Protein AF-X1PV57-F1 (afdb_monomer_lite)

Structure (mmCIF, N/CA/C/O backbone):
data_AF-X1PV57-F1
#
_entry.id   AF-X1PV57-F1
#
loop_
_atom_site.group_PDB
_atom_site.id
_atom_site.type_symbol
_atom_site.label_atom_id
_atom_site.label_alt_id
_atom_site.label_comp_id
_atom_site.label_asym_id
_atom_site.label_entity_id
_atom_site.label_seq_id
_atom_site.pdbx_PDB_ins_code
_atom_site.Cartn_x
_atom_site.Cartn_y
_atom_site.Cartn_z
_atom_site.occupancy
_atom_site.B_iso_or_equiv
_atom_site.auth_seq_id
_atom_site.auth_comp_id
_atom_site.auth_asym_id
_atom_site.auth_atom_id
_atom_site.pdbx_PDB_model_num
ATOM 1 N N . MET A 1 1 ? 9.444 -20.141 1.588 1.00 52.03 1 MET A N 1
ATOM 2 C CA . MET A 1 1 ? 9.514 -19.011 2.543 1.00 52.03 1 MET A CA 1
ATOM 3 C C . MET A 1 1 ? 9.860 -19.453 3.961 1.00 52.03 1 MET A C 1
ATOM 5 O O . MET A 1 1 ? 10.916 -19.042 4.424 1.00 52.03 1 MET A O 1
ATOM 9 N N . ILE A 1 2 ? 9.069 -20.332 4.604 1.00 51.38 2 ILE A N 1
ATOM 10 C CA . ILE A 1 2 ? 9.319 -20.782 5.995 1.00 51.38 2 ILE A CA 1
ATOM 11 C C . ILE A 1 2 ? 10.749 -21.312 6.186 1.00 51.38 2 ILE A C 1
ATOM 13 O O . ILE A 1 2 ? 11.418 -20.906 7.124 1.00 51.38 2 ILE A O 1
ATOM 17 N N . ASN A 1 3 ? 11.252 -22.134 5.261 1.00 68.25 3 ASN A N 1
ATOM 18 C CA . ASN A 1 3 ? 12.591 -22.729 5.382 1.00 68.25 3 ASN A CA 1
ATOM 19 C C . ASN A 1 3 ? 13.751 -21.759 5.091 1.00 68.25 3 ASN A C 1
ATOM 21 O O . ASN A 1 3 ? 14.884 -22.069 5.434 1.00 68.25 3 ASN A O 1
ATOM 25 N N . TYR A 1 4 ? 13.490 -20.620 4.439 1.00 76.31 4 TYR A N 1
ATOM 26 C CA . TYR A 1 4 ? 14.527 -19.647 4.069 1.00 76.31 4 TYR A CA 1
ATOM 27 C C . TYR A 1 4 ? 14.695 -18.579 5.152 1.00 76.31 4 TYR A C 1
ATOM 29 O O . TYR A 1 4 ? 15.801 -18.327 5.613 1.00 76.31 4 TYR A O 1
ATOM 37 N N . ASN A 1 5 ? 13.582 -17.982 5.592 1.00 83.69 5 ASN A N 1
ATOM 38 C CA . ASN A 1 5 ? 13.575 -17.018 6.687 1.00 83.69 5 ASN A CA 1
ATOM 39 C C . ASN A 1 5 ? 12.260 -17.149 7.491 1.00 83.69 5 ASN A C 1
ATOM 41 O O . ASN A 1 5 ? 11.236 -16.540 7.138 1.00 83.69 5 ASN A O 1
ATOM 45 N N . PRO A 1 6 ? 12.258 -17.965 8.567 1.00 87.12 6 PRO A N 1
ATOM 46 C CA . PRO A 1 6 ? 11.091 -18.154 9.427 1.00 87.12 6 PRO A CA 1
ATOM 47 C C . PRO A 1 6 ? 10.617 -16.852 10.082 1.00 87.12 6 PRO A C 1
ATOM 49 O O . PRO A 1 6 ? 9.414 -16.647 10.253 1.00 87.12 6 PRO A O 1
ATOM 52 N N . HIS A 1 7 ? 11.551 -15.960 10.423 1.00 88.00 7 HIS A N 1
ATOM 53 C CA . HIS A 1 7 ? 11.249 -14.683 11.062 1.00 88.00 7 HIS A CA 1
ATOM 54 C C . HIS A 1 7 ? 10.493 -13.750 10.109 1.00 88.00 7 HIS A C 1
ATOM 56 O O . HIS A 1 7 ? 9.420 -13.256 10.453 1.00 88.00 7 HIS A O 1
ATOM 62 N N . LEU A 1 8 ? 10.980 -13.595 8.873 1.00 89.38 8 LEU A N 1
ATOM 63 C CA . LEU A 1 8 ? 10.294 -12.825 7.832 1.00 89.38 8 LEU A CA 1
ATOM 64 C C . LEU A 1 8 ? 8.887 -13.374 7.572 1.00 89.38 8 LEU A C 1
ATOM 66 O O . LEU A 1 8 ? 7.915 -12.622 7.542 1.00 89.38 8 LEU A O 1
ATOM 70 N N . THR A 1 9 ? 8.767 -14.697 7.458 1.00 90.44 9 THR A N 1
ATOM 71 C CA . THR A 1 9 ? 7.470 -15.354 7.249 1.00 90.44 9 THR A CA 1
ATOM 72 C C . THR A 1 9 ? 6.509 -15.076 8.411 1.00 90.44 9 THR A C 1
ATOM 74 O O . THR A 1 9 ? 5.341 -14.752 8.197 1.00 90.44 9 THR A O 1
ATOM 77 N N . THR A 1 10 ? 7.007 -15.136 9.647 1.00 92.88 10 THR A N 1
ATOM 78 C CA . THR A 1 10 ? 6.230 -14.825 10.855 1.00 92.88 10 THR A CA 1
ATOM 79 C C . THR A 1 10 ? 5.754 -13.373 10.861 1.00 92.88 10 THR A C 1
ATOM 81 O O . THR A 1 10 ? 4.596 -13.111 11.183 1.00 92.88 10 THR A O 1
ATOM 84 N N . ASN A 1 11 ? 6.604 -12.427 10.456 1.00 94.00 11 ASN A N 1
ATOM 85 C CA . ASN A 1 11 ? 6.239 -11.013 10.367 1.00 94.00 11 ASN A CA 1
ATOM 86 C C . ASN A 1 11 ? 5.142 -10.764 9.327 1.00 94.00 11 ASN A C 1
ATOM 88 O O . ASN A 1 11 ? 4.184 -10.053 9.627 1.00 94.00 11 ASN A O 1
ATOM 92 N N . VAL A 1 12 ? 5.220 -11.408 8.157 1.00 93.69 12 VAL A N 1
ATOM 93 C CA . VAL A 1 12 ? 4.170 -11.329 7.126 1.00 93.69 12 VAL A CA 1
ATOM 94 C C . VAL A 1 12 ? 2.834 -11.848 7.667 1.00 93.69 12 VAL A C 1
ATOM 96 O O . VAL A 1 12 ? 1.822 -11.151 7.588 1.00 93.69 12 VAL A O 1
ATOM 99 N N . PHE A 1 13 ? 2.813 -13.028 8.296 1.00 95.06 13 PHE A N 1
ATOM 100 C CA . PHE A 1 13 ? 1.577 -13.569 8.876 1.00 95.06 13 PHE A CA 1
ATOM 101 C C . PHE A 1 13 ? 1.027 -12.708 10.019 1.00 95.06 13 PHE A C 1
ATOM 103 O O . PHE A 1 13 ? -0.190 -12.544 10.136 1.00 95.06 13 PHE A O 1
ATOM 110 N N . ASN A 1 14 ? 1.895 -12.124 10.848 1.00 96.19 14 ASN A N 1
ATOM 111 C CA . ASN A 1 14 ? 1.473 -11.197 11.895 1.00 96.19 14 ASN A CA 1
ATOM 112 C C . ASN A 1 14 ? 0.852 -9.919 11.318 1.00 96.19 14 ASN A C 1
ATOM 114 O O . ASN A 1 14 ? -0.136 -9.430 11.870 1.00 96.19 14 ASN A O 1
ATOM 118 N N . LEU A 1 15 ? 1.381 -9.408 10.204 1.00 95.69 15 LEU A N 1
ATOM 119 C CA . LEU A 1 15 ? 0.821 -8.252 9.511 1.00 95.69 15 LEU A CA 1
ATOM 120 C C . LEU A 1 15 ? -0.576 -8.560 8.940 1.00 95.69 15 LEU A C 1
ATOM 122 O O . LEU A 1 15 ? -1.519 -7.811 9.196 1.00 95.69 15 LEU A O 1
ATOM 126 N N . ILE A 1 16 ? -0.744 -9.709 8.274 1.00 95.06 16 ILE A N 1
ATOM 127 C CA . ILE A 1 16 ? -2.049 -10.182 7.766 1.00 95.06 16 ILE A CA 1
ATOM 128 C C . ILE A 1 16 ? -3.059 -10.342 8.912 1.00 95.06 16 ILE A C 1
ATOM 130 O O . ILE A 1 16 ? -4.217 -9.920 8.816 1.00 95.06 16 ILE A O 1
ATOM 134 N N . LYS A 1 17 ? -2.615 -10.920 10.034 1.00 95.94 17 LYS A N 1
ATOM 135 C CA . LYS A 1 17 ? -3.440 -11.082 11.235 1.00 95.94 17 LYS A CA 1
ATOM 136 C C . LYS A 1 17 ? -3.885 -9.733 11.798 1.00 95.94 17 LYS A C 1
ATOM 138 O O . LYS A 1 17 ? -5.044 -9.594 12.174 1.00 95.94 17 LYS A O 1
ATOM 143 N N . ILE A 1 18 ? -3.000 -8.738 11.837 1.00 95.81 18 ILE A N 1
ATOM 144 C CA . ILE A 1 18 ? -3.343 -7.377 12.268 1.00 95.81 18 ILE A CA 1
ATOM 145 C C . ILE A 1 18 ? -4.438 -6.778 11.381 1.00 95.81 18 ILE A C 1
ATOM 147 O O . ILE A 1 18 ? -5.436 -6.303 11.922 1.00 95.81 18 ILE A O 1
ATOM 151 N N . GLY A 1 19 ? -4.306 -6.856 10.053 1.00 94.38 19 GLY A N 1
ATOM 152 C CA . GLY A 1 19 ? -5.341 -6.368 9.131 1.00 94.38 19 GLY A CA 1
ATOM 153 C C . GLY A 1 19 ? -6.699 -7.038 9.373 1.00 94.38 19 GLY A C 1
ATOM 154 O O . GLY A 1 19 ? -7.726 -6.371 9.472 1.00 94.38 19 GLY A O 1
ATOM 155 N N . SER A 1 20 ? -6.689 -8.354 9.593 1.00 94.81 20 SER A N 1
ATOM 156 C CA . SER A 1 20 ? -7.887 -9.144 9.911 1.00 94.81 20 SER A CA 1
ATOM 157 C C . SER A 1 20 ? -8.572 -8.710 11.215 1.00 94.81 20 SER A C 1
ATOM 159 O O . SER A 1 20 ? -9.798 -8.590 11.271 1.00 94.81 20 SER A O 1
ATOM 161 N N . GLU A 1 21 ? -7.796 -8.452 12.272 1.00 95.69 21 GLU A N 1
ATOM 162 C CA . GLU A 1 21 ? -8.329 -7.971 13.554 1.00 95.69 21 GLU A CA 1
ATOM 163 C C . GLU A 1 21 ? -8.883 -6.544 13.441 1.00 95.69 21 GLU A C 1
ATOM 165 O O . GLU A 1 21 ? -9.938 -6.248 14.002 1.00 95.69 21 GLU A O 1
ATOM 170 N N . ILE A 1 22 ? -8.229 -5.668 12.672 1.00 94.56 22 ILE A N 1
ATOM 171 C CA . ILE A 1 22 ? -8.725 -4.311 12.403 1.00 94.56 22 ILE A CA 1
ATOM 172 C C . ILE A 1 22 ? -10.056 -4.368 11.639 1.00 94.56 22 ILE A C 1
ATOM 174 O O . ILE A 1 22 ? -11.027 -3.738 12.066 1.00 94.56 22 ILE A O 1
ATOM 178 N N . ASN A 1 23 ? -10.151 -5.190 10.588 1.00 93.12 23 ASN A N 1
ATOM 179 C CA . ASN A 1 23 ? -11.398 -5.408 9.849 1.00 93.12 23 ASN A CA 1
ATOM 180 C C . ASN A 1 23 ? -12.518 -5.915 10.759 1.00 93.12 23 ASN A C 1
ATOM 182 O O . ASN A 1 23 ? -13.647 -5.444 10.686 1.00 93.12 23 ASN A O 1
ATOM 186 N N . LYS A 1 24 ? -12.219 -6.815 11.695 1.00 93.44 24 LYS A N 1
ATOM 187 C CA . LYS A 1 24 ? -13.211 -7.271 12.673 1.00 93.44 24 LYS A CA 1
ATOM 188 C C . LYS A 1 24 ? -13.674 -6.148 13.607 1.00 93.44 24 LYS A C 1
ATOM 190 O O . LYS A 1 24 ? -14.866 -6.049 13.891 1.00 93.44 24 LYS A O 1
ATOM 195 N N . LEU A 1 25 ? -12.751 -5.314 14.088 1.00 93.06 25 LEU A N 1
ATOM 196 C CA . LEU A 1 25 ? -13.040 -4.236 15.041 1.00 93.06 25 LEU A CA 1
ATOM 197 C C . LEU A 1 25 ? -13.814 -3.065 14.421 1.00 93.06 25 LEU A C 1
ATOM 199 O O . LEU A 1 25 ? -14.666 -2.489 15.102 1.00 93.06 25 LEU A O 1
ATOM 203 N N . ILE A 1 26 ? -13.504 -2.708 13.172 1.00 91.19 26 ILE A N 1
ATOM 204 C CA . ILE A 1 26 ? -14.053 -1.533 12.473 1.00 91.19 26 ILE A CA 1
ATOM 205 C C . ILE A 1 26 ? -15.098 -1.930 11.421 1.00 91.19 26 ILE A C 1
ATOM 207 O O . ILE A 1 26 ? -16.133 -1.282 11.293 1.00 91.19 26 ILE A O 1
ATOM 211 N N . GLY A 1 27 ? -14.847 -3.012 10.690 1.00 89.75 27 GLY A N 1
ATOM 212 C CA . GLY A 1 27 ? -15.702 -3.578 9.641 1.00 89.75 27 GLY A CA 1
ATOM 213 C C . GLY A 1 27 ? -16.772 -4.555 10.141 1.00 89.75 27 GLY A C 1
ATOM 214 O O . GLY A 1 27 ? -17.640 -4.973 9.374 1.00 89.75 27 GLY A O 1
ATOM 215 N N . GLY A 1 28 ? -16.722 -4.952 11.418 1.00 90.56 28 GLY A N 1
ATOM 216 C CA . GLY A 1 28 ? -17.653 -5.898 12.050 1.00 90.56 28 GLY A CA 1
ATOM 217 C C . GLY A 1 28 ? -17.427 -7.371 11.682 1.00 90.56 28 GLY A C 1
ATOM 218 O O . GLY A 1 28 ? -17.931 -8.258 12.373 1.00 90.56 28 GLY A O 1
ATOM 219 N N . ARG A 1 29 ? -16.651 -7.656 10.629 1.00 89.94 29 ARG A N 1
ATOM 220 C CA . ARG A 1 29 ? -16.267 -9.002 10.179 1.00 89.94 29 ARG A CA 1
ATOM 221 C C . ARG A 1 29 ? -14.825 -8.998 9.683 1.00 89.94 29 ARG A C 1
ATOM 223 O O . ARG A 1 29 ? -14.353 -7.992 9.171 1.00 89.94 29 ARG A O 1
ATOM 230 N N . VAL A 1 30 ? -14.143 -10.135 9.825 1.00 90.75 30 VAL A N 1
ATOM 231 C CA . VAL A 1 30 ? -12.766 -10.311 9.322 1.00 90.75 30 VAL A CA 1
ATOM 232 C C . VAL A 1 30 ? -12.728 -10.215 7.794 1.00 90.75 30 VAL A C 1
ATOM 234 O O . VAL A 1 30 ? -11.871 -9.537 7.235 1.00 90.75 30 VAL A O 1
ATOM 237 N N . LEU A 1 31 ? -13.688 -10.874 7.141 1.00 88.38 31 LEU A N 1
ATOM 238 C CA . LEU A 1 31 ? -13.903 -10.864 5.697 1.00 88.38 31 LEU A CA 1
ATOM 239 C C . LEU A 1 31 ? -15.284 -10.284 5.402 1.00 88.38 31 LEU A C 1
ATOM 241 O O . LEU A 1 31 ? -16.220 -10.519 6.173 1.00 88.38 31 LEU A O 1
ATOM 245 N N . HIS A 1 32 ? -15.405 -9.574 4.280 1.00 87.56 32 HIS A N 1
ATOM 246 C CA . HIS A 1 32 ? -16.633 -8.899 3.849 1.00 87.56 32 HIS A CA 1
ATOM 247 C C . HIS A 1 32 ? -17.179 -7.952 4.936 1.00 87.56 32 HIS A C 1
ATOM 249 O O . HIS A 1 32 ? -18.165 -8.286 5.606 1.00 87.56 32 HIS A O 1
ATOM 255 N N . PRO A 1 33 ? -16.516 -6.799 5.165 1.00 87.56 33 PRO A N 1
ATOM 256 C CA . PRO A 1 33 ? -16.964 -5.826 6.153 1.00 87.56 33 PRO A CA 1
ATOM 257 C C . PRO A 1 33 ? -18.399 -5.381 5.855 1.00 87.56 33 PRO A C 1
ATOM 259 O O . PRO A 1 33 ? -18.792 -5.219 4.704 1.00 87.56 33 PRO A O 1
ATOM 262 N N . ILE A 1 34 ? -19.188 -5.201 6.912 1.00 90.06 34 ILE A N 1
ATOM 263 C CA . ILE A 1 34 ? -20.627 -4.906 6.819 1.00 90.06 34 ILE A CA 1
ATOM 264 C C . ILE A 1 34 ? -20.979 -3.511 7.326 1.00 90.06 34 ILE A C 1
ATOM 266 O O . ILE A 1 34 ? -22.141 -3.129 7.291 1.00 90.06 34 ILE A O 1
ATOM 270 N N . THR A 1 35 ? -20.012 -2.769 7.863 1.00 87.12 35 THR A N 1
ATOM 271 C CA . THR A 1 35 ? -20.276 -1.477 8.500 1.00 87.12 35 THR A CA 1
ATOM 272 C C . THR A 1 35 ? -20.561 -0.325 7.552 1.00 87.12 35 THR A C 1
ATOM 274 O O . THR A 1 35 ? -21.365 0.515 7.962 1.00 87.12 35 THR A O 1
ATOM 277 N N . PRO A 1 36 ? -19.987 -0.236 6.336 1.00 86.88 36 PRO A N 1
ATOM 278 C CA . PRO A 1 36 ? -20.369 0.811 5.398 1.00 86.88 36 PRO A CA 1
ATOM 279 C C . PRO A 1 36 ? -21.817 0.620 4.936 1.00 86.88 36 PRO A C 1
ATOM 281 O O . PRO A 1 36 ? -22.194 -0.443 4.448 1.00 86.88 36 PRO A O 1
ATOM 284 N N . VAL A 1 37 ? -22.630 1.664 5.078 1.00 86.00 37 VAL A N 1
ATOM 285 C CA . VAL A 1 37 ? -23.998 1.741 4.546 1.00 86.00 37 VAL A CA 1
ATOM 286 C C . VAL A 1 37 ? -24.182 3.054 3.797 1.00 86.00 37 VAL A C 1
ATOM 288 O O . VAL A 1 37 ? -23.441 4.012 4.039 1.00 86.00 37 VAL A O 1
ATOM 291 N N . PRO A 1 38 ? -25.176 3.165 2.897 1.00 81.12 38 PRO A N 1
ATOM 292 C CA . PRO A 1 38 ? -25.469 4.444 2.273 1.00 81.12 38 PRO A CA 1
ATOM 293 C C . PRO A 1 38 ? -25.646 5.535 3.345 1.00 81.12 38 PRO A C 1
ATOM 295 O O . PRO A 1 38 ? -26.362 5.357 4.325 1.00 81.12 38 PRO A O 1
ATOM 298 N N . GLY A 1 39 ? -24.936 6.654 3.195 1.00 76.00 39 GLY A N 1
ATOM 299 C CA . GLY A 1 39 ? -24.973 7.766 4.152 1.00 76.00 39 GLY A CA 1
ATOM 300 C C . GLY A 1 39 ? -24.048 7.658 5.375 1.00 76.00 39 GLY A C 1
ATOM 301 O O . GLY A 1 39 ? -23.981 8.632 6.127 1.00 76.00 39 GLY A O 1
ATOM 302 N N . GLY A 1 40 ? -23.308 6.559 5.576 1.00 81.81 40 GLY A N 1
ATOM 303 C CA . GLY A 1 40 ? -22.308 6.469 6.647 1.00 81.81 40 GLY A CA 1
ATOM 304 C C . GLY A 1 40 ? -21.988 5.046 7.112 1.00 81.81 40 GLY A C 1
ATOM 305 O O . GLY A 1 40 ? -21.732 4.156 6.309 1.00 81.81 40 GLY A O 1
ATOM 306 N N . LEU A 1 41 ? -21.966 4.844 8.432 1.00 83.44 41 LEU A N 1
ATOM 307 C CA . LEU A 1 41 ? -21.645 3.565 9.075 1.00 83.44 41 LEU A CA 1
ATOM 308 C C . LEU A 1 41 ? -22.843 3.042 9.882 1.00 83.44 41 LEU A C 1
ATOM 310 O O . LEU A 1 41 ? -23.592 3.838 10.444 1.00 83.44 41 LEU A O 1
ATOM 314 N N . ILE A 1 42 ? -22.996 1.716 9.997 1.00 84.38 42 ILE A N 1
ATOM 315 C CA . ILE A 1 42 ? -24.033 1.081 10.843 1.00 84.38 42 ILE A CA 1
ATOM 316 C C . ILE A 1 42 ? -23.811 1.399 12.326 1.00 84.38 42 ILE A C 1
ATOM 318 O O . ILE A 1 42 ? -24.765 1.587 13.081 1.00 84.38 42 ILE A O 1
ATOM 322 N N . PHE A 1 43 ? -22.551 1.453 12.758 1.00 82.50 43 PHE A N 1
ATOM 323 C CA . PHE A 1 43 ? -22.184 1.796 14.125 1.00 82.50 43 PHE A CA 1
ATOM 324 C C . PHE A 1 43 ? -20.870 2.575 14.167 1.00 82.50 43 PHE A C 1
ATOM 326 O O . PHE A 1 43 ? -20.007 2.425 13.305 1.00 82.50 43 PHE A O 1
ATOM 333 N N . ASN A 1 44 ? -20.705 3.374 15.221 1.00 82.88 44 ASN A N 1
ATOM 334 C CA . ASN A 1 44 ? -19.425 3.997 15.536 1.00 82.88 44 ASN A CA 1
ATOM 335 C C . ASN A 1 44 ? -18.543 2.997 16.298 1.00 82.88 44 ASN A C 1
ATOM 337 O O . ASN A 1 44 ? -19.020 2.412 17.281 1.00 82.88 44 ASN A O 1
ATOM 341 N N . PRO A 1 45 ? -17.268 2.812 15.912 1.00 85.19 45 PRO A N 1
ATOM 342 C CA . PRO A 1 45 ? -16.341 1.989 16.675 1.00 85.19 45 PRO A CA 1
ATOM 343 C C . PRO A 1 45 ? -16.269 2.431 18.140 1.00 85.19 45 PRO A C 1
ATOM 345 O O . PRO A 1 45 ? -16.242 3.620 18.460 1.00 85.19 45 PRO A O 1
ATOM 348 N N . THR A 1 46 ? -16.225 1.469 19.062 1.00 88.81 46 THR A N 1
ATOM 349 C CA . THR A 1 46 ? -16.109 1.795 20.489 1.00 88.81 46 THR A CA 1
ATOM 350 C C . THR A 1 46 ? -14.732 2.386 20.800 1.00 88.81 46 THR A C 1
ATOM 352 O O . THR A 1 46 ? -13.744 2.042 20.152 1.00 88.81 46 THR A O 1
ATOM 355 N N . ARG A 1 47 ? -14.611 3.192 21.866 1.00 88.62 47 ARG A N 1
ATOM 356 C CA . ARG A 1 47 ? -13.300 3.692 22.334 1.00 88.62 47 ARG A CA 1
ATOM 357 C C . ARG A 1 47 ? -12.297 2.555 22.560 1.00 88.62 47 ARG A C 1
ATOM 359 O O . ARG A 1 47 ? -11.122 2.697 22.242 1.00 88.62 47 ARG A O 1
ATOM 366 N N . LYS A 1 48 ? -12.770 1.416 23.079 1.00 90.88 48 LYS A N 1
ATOM 367 C CA . LYS A 1 48 ? -11.962 0.206 23.262 1.00 90.88 48 LYS A CA 1
ATOM 368 C C . LYS A 1 48 ? -11.456 -0.323 21.913 1.00 90.88 48 LYS A C 1
ATOM 370 O O . LYS A 1 48 ? -10.264 -0.585 21.791 1.00 90.88 48 LYS A O 1
ATOM 375 N N . SER A 1 49 ? -12.326 -0.419 20.906 1.00 92.00 49 SER A N 1
ATOM 376 C CA . SER A 1 49 ? -11.960 -0.826 19.540 1.00 92.00 49 SER A CA 1
ATOM 377 C C . SER A 1 49 ? -10.910 0.103 18.930 1.00 92.00 49 SER A C 1
ATOM 379 O O . SER A 1 49 ? -9.930 -0.386 18.376 1.00 92.00 49 SER A O 1
ATOM 381 N N . LEU A 1 50 ? -11.066 1.422 19.082 1.00 92.06 50 LEU A N 1
ATOM 382 C CA . LEU A 1 50 ? -10.107 2.408 18.569 1.00 92.06 50 LEU A CA 1
ATOM 383 C C . LEU A 1 50 ? -8.722 2.251 19.219 1.00 92.06 50 LEU A C 1
ATOM 385 O O . LEU A 1 50 ? -7.724 2.192 18.510 1.00 92.06 50 LEU A O 1
ATOM 389 N N . ILE A 1 51 ? -8.660 2.082 20.547 1.00 92.62 51 ILE A N 1
ATOM 390 C CA . ILE A 1 51 ? -7.397 1.856 21.277 1.00 92.62 51 ILE A CA 1
ATOM 391 C C . ILE A 1 51 ? -6.701 0.569 20.806 1.00 92.62 51 ILE A C 1
ATOM 393 O O . ILE A 1 51 ? -5.485 0.549 20.612 1.00 92.62 51 ILE A O 1
ATOM 397 N N . PHE A 1 52 ? -7.452 -0.522 20.618 1.00 95.06 52 PHE A N 1
ATOM 398 C CA . PHE A 1 52 ? -6.870 -1.764 20.102 1.00 95.06 52 PHE A CA 1
ATOM 399 C C . PHE A 1 52 ? -6.390 -1.618 18.661 1.00 95.06 52 PHE A C 1
ATOM 401 O O . PHE A 1 52 ? -5.295 -2.079 18.353 1.00 95.06 52 PHE A O 1
ATOM 408 N N . THR A 1 53 ? -7.164 -0.941 17.813 1.00 95.50 53 THR A N 1
ATOM 409 C CA . THR A 1 53 ? -6.796 -0.657 16.419 1.00 95.50 53 THR A CA 1
ATOM 410 C C . THR A 1 53 ? -5.481 0.116 16.364 1.00 95.50 53 THR A C 1
ATOM 412 O O . THR A 1 53 ? -4.556 -0.311 15.682 1.00 95.50 53 THR A O 1
ATOM 415 N N . GLU A 1 54 ? -5.335 1.175 17.164 1.00 95.00 54 GLU A N 1
ATOM 416 C CA . GLU A 1 54 ? -4.091 1.950 17.251 1.00 95.00 54 GLU A CA 1
ATOM 417 C C . GLU A 1 54 ? -2.901 1.078 17.688 1.00 95.00 54 GLU A C 1
ATOM 419 O O . GLU A 1 54 ? -1.825 1.128 17.090 1.00 95.00 54 GLU A O 1
ATOM 424 N N . LYS A 1 55 ? -3.093 0.223 18.703 1.00 95.94 55 LYS A N 1
ATOM 425 C CA . LYS A 1 55 ? -2.057 -0.714 19.164 1.00 95.94 55 LYS A CA 1
ATOM 426 C C . LYS A 1 55 ? -1.656 -1.710 18.073 1.00 95.94 55 LYS A C 1
ATOM 428 O O . LYS A 1 55 ? -0.476 -2.044 17.967 1.00 95.94 55 LYS A O 1
ATOM 433 N N . TYR A 1 56 ? -2.615 -2.208 17.296 1.00 97.44 56 TYR A N 1
ATOM 434 C CA . TYR A 1 56 ? -2.344 -3.116 16.187 1.00 97.44 56 TYR A CA 1
ATOM 435 C C . TYR A 1 56 ? -1.615 -2.412 15.045 1.00 97.44 56 TYR A C 1
ATOM 437 O O . TYR A 1 56 ? -0.616 -2.947 14.579 1.00 97.44 56 TYR A O 1
ATOM 445 N N . LEU A 1 57 ? -2.021 -1.200 14.664 1.00 96.88 57 LEU A N 1
ATOM 446 C CA . LEU A 1 57 ? -1.344 -0.412 13.628 1.00 96.88 57 LEU A CA 1
ATOM 447 C C . LEU A 1 57 ? 0.106 -0.087 14.004 1.00 96.88 57 LEU A C 1
ATOM 449 O O . LEU A 1 57 ? 1.003 -0.298 13.196 1.00 96.88 57 LEU A O 1
ATOM 453 N N . LYS A 1 58 ? 0.367 0.314 15.257 1.00 96.00 58 LYS A N 1
ATOM 454 C CA . LYS A 1 58 ? 1.737 0.551 15.754 1.00 96.00 58 LYS A CA 1
ATOM 455 C C . LYS A 1 58 ? 2.621 -0.698 15.680 1.00 96.00 58 LYS A C 1
ATOM 457 O O . LYS A 1 58 ? 3.799 -0.599 15.363 1.00 96.00 58 LYS A O 1
ATOM 462 N N . LYS A 1 59 ? 2.061 -1.885 15.939 1.00 96.62 59 LYS A N 1
ATOM 463 C CA . LYS A 1 59 ? 2.766 -3.157 15.695 1.00 96.62 59 LYS A CA 1
ATOM 464 C C . LYS A 1 59 ? 2.926 -3.450 14.202 1.00 96.62 59 LYS A C 1
ATOM 466 O O . LYS A 1 59 ? 3.946 -3.996 13.803 1.00 96.62 59 LYS A O 1
ATOM 471 N N . GLY A 1 60 ? 1.927 -3.088 13.401 1.00 97.38 60 GLY A N 1
ATOM 472 C CA . GLY A 1 60 ? 1.943 -3.197 11.948 1.00 97.38 60 GLY A CA 1
ATOM 473 C C . GLY A 1 60 ? 3.123 -2.449 11.340 1.00 97.38 60 GLY A C 1
ATOM 474 O O . GLY A 1 60 ? 3.831 -3.054 10.547 1.00 97.38 60 GLY A O 1
ATOM 475 N N . ILE A 1 61 ? 3.388 -1.213 11.793 1.00 97.12 61 ILE A N 1
ATOM 476 C CA . ILE A 1 61 ? 4.567 -0.410 11.413 1.00 97.12 61 ILE A CA 1
ATOM 477 C C . ILE A 1 61 ? 5.851 -1.217 11.589 1.00 97.12 61 ILE A C 1
ATOM 479 O O . ILE A 1 61 ? 6.594 -1.396 10.634 1.00 97.12 61 ILE A O 1
ATOM 483 N N . TYR A 1 62 ? 6.075 -1.771 12.781 1.00 96.31 62 TYR A N 1
ATOM 484 C CA . TYR A 1 62 ? 7.278 -2.558 13.050 1.00 96.31 62 TYR A CA 1
ATOM 485 C C . TYR A 1 62 ? 7.437 -3.738 12.074 1.00 96.31 62 TYR A C 1
ATOM 487 O O . TYR A 1 62 ? 8.517 -3.956 11.523 1.00 96.31 62 TYR A O 1
ATOM 495 N N . TYR A 1 63 ? 6.358 -4.490 11.826 1.00 97.38 63 TYR A N 1
ATOM 496 C CA . TYR A 1 63 ? 6.417 -5.637 10.919 1.00 97.38 63 TYR A CA 1
ATOM 497 C C . TYR A 1 63 ? 6.638 -5.228 9.463 1.00 97.38 63 TYR A C 1
ATOM 499 O O . TYR A 1 63 ? 7.468 -5.848 8.802 1.00 97.38 63 TYR A O 1
ATOM 507 N N . ILE A 1 64 ? 5.933 -4.209 8.959 1.00 97.81 64 ILE A N 1
ATOM 508 C CA . ILE A 1 64 ? 6.081 -3.774 7.564 1.00 97.81 64 ILE A CA 1
ATOM 509 C C . ILE A 1 64 ? 7.449 -3.134 7.316 1.00 97.81 64 ILE A C 1
ATOM 511 O O . ILE A 1 64 ? 8.048 -3.424 6.289 1.00 97.81 64 ILE A O 1
ATOM 515 N N . GLU A 1 65 ? 7.988 -2.358 8.262 1.00 97.31 65 GLU A N 1
ATOM 516 C CA . GLU A 1 65 ? 9.339 -1.790 8.155 1.00 97.31 65 GLU A CA 1
ATOM 517 C C . GLU A 1 65 ? 10.386 -2.902 8.086 1.00 97.31 65 GLU A C 1
ATOM 519 O O . GLU A 1 65 ? 11.202 -2.916 7.169 1.00 97.31 65 GLU A O 1
ATOM 524 N N . THR A 1 66 ? 10.273 -3.916 8.953 1.00 96.31 66 THR A N 1
ATOM 525 C CA . THR A 1 66 ? 11.164 -5.084 8.899 1.00 96.31 66 THR A CA 1
ATOM 526 C C . THR A 1 66 ? 11.056 -5.813 7.554 1.00 96.31 66 THR A C 1
ATOM 528 O O . THR A 1 66 ? 12.065 -6.248 7.003 1.00 96.31 66 THR A O 1
ATOM 531 N N . ILE A 1 67 ? 9.846 -5.978 7.006 1.00 96.94 67 ILE A N 1
ATOM 532 C CA . ILE A 1 67 ? 9.639 -6.639 5.705 1.00 96.94 67 ILE A CA 1
ATOM 533 C C . ILE A 1 67 ? 10.253 -5.809 4.567 1.00 96.94 67 ILE A C 1
ATOM 535 O O . ILE A 1 67 ? 10.905 -6.382 3.698 1.00 96.94 67 ILE A O 1
ATOM 539 N N . ILE A 1 68 ? 10.076 -4.484 4.583 1.00 97.88 68 ILE A N 1
ATOM 540 C CA . ILE A 1 68 ? 10.661 -3.554 3.607 1.00 97.88 68 ILE A CA 1
ATOM 541 C C . ILE A 1 68 ? 12.188 -3.618 3.652 1.00 97.88 68 ILE A C 1
ATOM 543 O O . ILE A 1 68 ? 12.817 -3.770 2.609 1.00 97.88 68 ILE A O 1
ATOM 547 N N . GLU A 1 69 ? 12.778 -3.556 4.845 1.00 96.75 69 GLU A N 1
ATOM 548 C CA . GLU A 1 69 ? 14.229 -3.623 5.048 1.00 96.75 69 GLU A CA 1
ATOM 549 C C . GLU A 1 69 ? 14.795 -4.960 4.549 1.00 96.75 69 GLU A C 1
ATOM 551 O O . GLU A 1 69 ? 15.736 -4.973 3.762 1.00 96.75 69 GLU A O 1
ATOM 556 N N . ASN A 1 70 ? 14.138 -6.084 4.861 1.00 95.38 70 ASN A N 1
ATOM 557 C CA . ASN A 1 70 ? 14.528 -7.389 4.313 1.00 95.38 70 ASN A CA 1
ATOM 558 C C . ASN A 1 70 ? 14.404 -7.437 2.778 1.00 95.38 70 ASN A C 1
ATOM 560 O O . ASN A 1 70 ? 15.216 -8.078 2.116 1.00 95.38 70 ASN A O 1
ATOM 564 N N . PHE A 1 71 ? 13.389 -6.792 2.192 1.00 95.50 71 PHE A N 1
ATOM 565 C CA . PHE A 1 71 ? 13.245 -6.720 0.737 1.00 95.50 71 PHE A CA 1
ATOM 566 C C . PHE A 1 71 ? 14.388 -5.904 0.110 1.00 95.50 71 PHE A C 1
ATOM 568 O O . PHE A 1 71 ? 14.946 -6.309 -0.910 1.00 95.50 71 PHE A O 1
ATOM 575 N N . ILE A 1 72 ? 14.767 -4.782 0.729 1.00 97.31 72 ILE A N 1
ATOM 576 C CA . ILE A 1 72 ? 15.920 -3.972 0.316 1.00 97.31 72 ILE A CA 1
ATOM 577 C C . ILE A 1 72 ? 17.196 -4.814 0.356 1.00 97.31 72 ILE A C 1
ATOM 579 O O . ILE A 1 72 ? 17.878 -4.902 -0.664 1.00 97.31 72 ILE A O 1
ATOM 583 N N . ASP A 1 73 ? 17.481 -5.485 1.471 1.00 95.44 73 ASP A N 1
ATOM 584 C CA . ASP A 1 73 ? 18.698 -6.290 1.643 1.00 95.44 73 ASP A CA 1
ATOM 585 C C . ASP A 1 73 ? 18.822 -7.402 0.592 1.00 95.44 73 ASP A C 1
ATOM 587 O O . ASP A 1 73 ? 19.914 -7.696 0.104 1.00 95.44 73 ASP A O 1
ATOM 591 N N . LEU A 1 74 ? 17.697 -8.015 0.216 1.00 94.06 74 LEU A N 1
ATOM 592 C CA . LEU A 1 74 ? 17.674 -9.118 -0.743 1.00 94.06 74 LEU A CA 1
ATOM 593 C C . LEU A 1 74 ? 17.825 -8.669 -2.199 1.00 94.06 74 LEU A C 1
ATOM 595 O O . LEU A 1 74 ? 18.408 -9.407 -2.993 1.00 94.06 74 LEU A O 1
ATOM 599 N N . PHE A 1 75 ? 17.276 -7.510 -2.573 1.00 95.62 75 PHE A N 1
ATOM 600 C CA . PHE A 1 75 ? 17.088 -7.164 -3.988 1.00 95.62 75 PHE A CA 1
ATOM 601 C C . PHE A 1 75 ? 17.817 -5.898 -4.446 1.00 95.62 75 PHE A C 1
ATOM 603 O O . PHE A 1 75 ? 18.098 -5.777 -5.637 1.00 95.62 75 PHE A O 1
ATOM 610 N N . SER A 1 76 ? 18.154 -4.969 -3.549 1.00 95.56 76 SER A N 1
ATOM 611 C CA . SER A 1 76 ? 18.721 -3.662 -3.931 1.00 95.56 76 SER A CA 1
ATOM 612 C C . SER A 1 76 ? 20.094 -3.751 -4.607 1.00 95.56 76 SER A C 1
ATOM 614 O O . SER A 1 76 ? 20.397 -2.943 -5.484 1.00 95.56 76 SER A O 1
ATOM 616 N N . ALA A 1 77 ? 20.899 -4.756 -4.246 1.00 95.75 77 ALA A N 1
ATOM 617 C CA . ALA A 1 77 ? 22.237 -4.974 -4.796 1.00 95.75 77 ALA A CA 1
ATOM 618 C C . ALA A 1 77 ? 22.239 -5.537 -6.231 1.00 95.75 77 ALA A C 1
ATOM 620 O O . ALA A 1 77 ? 23.285 -5.553 -6.881 1.00 95.75 77 ALA A O 1
ATOM 621 N N . PHE A 1 78 ? 21.093 -6.011 -6.724 1.00 95.00 78 PHE A N 1
ATOM 622 C CA . PHE A 1 78 ? 20.969 -6.635 -8.038 1.00 95.00 78 PHE A CA 1
ATOM 623 C C . PHE A 1 78 ? 20.256 -5.710 -9.019 1.00 95.00 78 PHE A C 1
ATOM 625 O O . PHE A 1 78 ? 19.354 -4.959 -8.650 1.00 95.00 78 PHE A O 1
ATOM 632 N N . ASP A 1 79 ? 20.617 -5.805 -10.295 1.00 95.81 79 ASP A N 1
ATOM 633 C CA . ASP A 1 79 ? 19.788 -5.256 -11.362 1.00 95.81 79 ASP A CA 1
ATOM 634 C C . ASP A 1 79 ? 18.568 -6.166 -11.593 1.00 95.81 79 ASP A C 1
ATOM 636 O O . ASP A 1 79 ? 18.693 -7.393 -11.512 1.00 95.81 79 ASP A O 1
ATOM 640 N N . PRO A 1 80 ? 17.386 -5.603 -11.903 1.00 96.50 80 PRO A N 1
ATOM 641 C CA . PRO A 1 80 ? 16.216 -6.416 -12.191 1.00 96.50 80 PRO A CA 1
ATOM 642 C C . PRO A 1 80 ? 16.357 -7.117 -13.559 1.00 96.50 80 PRO A C 1
ATOM 644 O O . PRO A 1 80 ? 16.992 -6.562 -14.465 1.00 96.50 80 PRO A O 1
ATOM 647 N N . PRO A 1 81 ? 15.729 -8.292 -13.759 1.00 96.12 81 PRO A N 1
ATOM 648 C CA . PRO A 1 81 ? 15.730 -8.982 -15.047 1.00 96.12 81 PRO A CA 1
ATOM 649 C C . PRO A 1 81 ? 15.083 -8.130 -16.144 1.00 96.12 81 PRO A C 1
ATOM 651 O O . PRO A 1 81 ? 14.010 -7.546 -15.954 1.00 96.12 81 PRO A O 1
ATOM 654 N N . THR A 1 82 ? 15.740 -8.044 -17.299 1.00 95.94 82 THR A N 1
ATOM 655 C CA . THR A 1 82 ? 15.366 -7.116 -18.375 1.00 95.94 82 THR A CA 1
ATOM 656 C C . THR A 1 82 ? 14.063 -7.478 -19.083 1.00 95.94 82 THR A C 1
ATOM 658 O O . THR A 1 82 ? 13.444 -6.608 -19.688 1.00 95.94 82 THR A O 1
ATOM 661 N N . GLU A 1 83 ? 13.627 -8.732 -18.979 1.00 95.12 83 GLU A N 1
ATOM 662 C CA . GLU A 1 83 ? 12.395 -9.272 -19.564 1.00 95.12 83 GLU A CA 1
ATOM 663 C C . GLU A 1 83 ? 11.138 -8.591 -19.007 1.00 95.12 83 GLU A C 1
ATOM 665 O O . GLU A 1 83 ? 10.102 -8.571 -19.664 1.00 95.12 83 GLU A O 1
ATOM 670 N N . PHE A 1 84 ? 11.237 -8.003 -17.812 1.00 94.94 84 PHE A N 1
ATOM 671 C CA . PHE A 1 84 ? 10.144 -7.298 -17.139 1.00 94.94 84 PHE A CA 1
ATOM 672 C C . PHE A 1 84 ? 10.243 -5.773 -17.273 1.00 94.94 84 PHE A C 1
ATOM 674 O O . PHE A 1 84 ? 9.551 -5.039 -16.564 1.00 94.94 84 PHE A O 1
ATOM 681 N N . ASN A 1 85 ? 11.119 -5.266 -18.142 1.00 94.38 85 ASN A N 1
ATOM 682 C CA . ASN A 1 85 ? 11.218 -3.831 -18.374 1.00 94.38 85 ASN A CA 1
ATOM 683 C C . ASN A 1 85 ? 9.975 -3.309 -19.097 1.00 94.38 85 ASN A C 1
ATOM 685 O O . ASN A 1 85 ? 9.550 -3.834 -20.125 1.00 94.38 85 ASN A O 1
ATOM 689 N N . LEU A 1 86 ? 9.419 -2.225 -18.564 1.00 89.75 86 LEU A N 1
ATOM 690 C CA . LEU A 1 86 ? 8.225 -1.597 -19.104 1.00 89.75 86 LEU A CA 1
ATOM 691 C C . LEU A 1 86 ? 8.561 -0.797 -20.363 1.00 89.75 86 LEU A C 1
ATOM 693 O O . LEU A 1 86 ? 9.348 0.151 -20.326 1.00 89.75 86 LEU A O 1
ATOM 697 N N . SER A 1 87 ? 7.927 -1.162 -21.475 1.00 85.00 87 SER A N 1
ATOM 698 C CA . SER A 1 87 ? 8.143 -0.541 -22.784 1.00 85.00 87 SER A CA 1
ATOM 699 C C . SER A 1 87 ? 7.111 0.555 -23.043 1.00 85.00 87 SER A C 1
ATOM 701 O O . SER A 1 87 ? 6.158 0.360 -23.787 1.00 85.00 87 SER A O 1
ATOM 703 N N . ASN A 1 88 ? 7.313 1.722 -22.423 1.00 86.50 88 ASN A N 1
ATOM 704 C CA . ASN A 1 88 ? 6.459 2.907 -22.588 1.00 86.50 88 ASN A CA 1
ATOM 705 C C . ASN A 1 88 ? 4.952 2.668 -22.288 1.00 86.50 88 ASN A C 1
ATOM 707 O O . ASN A 1 88 ? 4.102 2.881 -23.159 1.00 86.50 88 ASN A O 1
ATOM 711 N N . PRO A 1 89 ? 4.590 2.231 -21.069 1.00 90.25 89 PRO A N 1
ATOM 712 C CA . PRO A 1 89 ? 3.194 2.028 -20.695 1.00 90.25 89 PRO A CA 1
ATOM 713 C C . PRO A 1 89 ? 2.468 3.357 -20.451 1.00 90.25 89 PRO A C 1
ATOM 715 O O . PRO A 1 89 ? 3.082 4.396 -20.195 1.00 90.25 89 PRO A O 1
ATOM 718 N N . ILE A 1 90 ? 1.142 3.293 -20.477 1.00 90.62 90 ILE A N 1
ATOM 719 C CA . ILE A 1 90 ? 0.253 4.340 -19.977 1.00 90.62 90 ILE A CA 1
ATOM 720 C C . ILE A 1 90 ? -0.083 4.012 -18.525 1.00 90.62 90 ILE A C 1
ATOM 722 O O . ILE A 1 90 ? -0.431 2.878 -18.211 1.00 90.62 90 ILE A O 1
ATOM 726 N N . TYR A 1 91 ? -0.007 4.993 -17.637 1.00 92.06 91 TYR A N 1
ATOM 727 C CA . TYR A 1 91 ? -0.359 4.839 -16.230 1.00 92.06 91 TYR A CA 1
ATOM 728 C C . TYR A 1 91 ? -1.739 5.428 -15.963 1.00 92.06 91 TYR A C 1
ATOM 730 O O . TYR A 1 91 ? -2.035 6.548 -16.383 1.00 92.06 91 TYR A O 1
ATOM 738 N N . PHE A 1 92 ? -2.567 4.670 -15.249 1.00 91.44 92 PHE A N 1
ATOM 739 C CA . PHE A 1 92 ? -3.914 5.062 -14.859 1.00 91.44 92 PHE A CA 1
ATOM 740 C C . PHE A 1 92 ? -4.145 4.803 -13.367 1.00 91.44 92 PHE A C 1
ATOM 742 O O . PHE A 1 92 ? -3.827 3.726 -12.860 1.00 91.44 92 PHE A O 1
ATOM 749 N N . GLY A 1 93 ? -4.698 5.789 -12.664 1.00 92.12 93 GLY A N 1
ATOM 750 C CA . GLY A 1 93 ? -4.969 5.705 -11.228 1.00 92.12 93 GLY A CA 1
ATOM 751 C C . GLY A 1 93 ? -5.520 7.012 -10.667 1.00 92.12 93 GLY A C 1
ATOM 752 O O . GLY A 1 93 ? -5.716 7.979 -11.411 1.00 92.12 93 GLY A O 1
ATOM 753 N N . LEU A 1 94 ? -5.774 7.043 -9.358 1.00 91.69 94 LEU A N 1
ATOM 754 C CA . LEU A 1 94 ? -6.173 8.277 -8.688 1.00 91.69 94 LEU A CA 1
ATOM 755 C C . LEU A 1 94 ? -4.968 9.203 -8.523 1.00 91.69 94 LEU A C 1
ATOM 757 O O . LEU A 1 94 ? -3.844 8.783 -8.232 1.00 91.69 94 LEU A O 1
ATOM 761 N N . LYS A 1 95 ? -5.228 10.496 -8.687 1.00 87.62 95 LYS A N 1
ATOM 762 C CA . LYS A 1 95 ? -4.287 11.566 -8.413 1.00 87.62 95 LYS A CA 1
ATOM 763 C C . LYS A 1 95 ? -4.894 12.537 -7.413 1.00 87.62 95 LYS A C 1
ATOM 765 O O . LYS A 1 95 ? -5.931 13.152 -7.655 1.00 87.62 95 LYS A O 1
ATOM 770 N N . ASN A 1 96 ? -4.177 12.726 -6.312 1.00 84.25 96 ASN A N 1
ATOM 771 C CA . ASN A 1 96 ? -4.433 13.787 -5.353 1.00 84.25 96 ASN A CA 1
ATOM 772 C C . ASN A 1 96 ? -3.259 14.785 -5.383 1.00 84.25 96 ASN A C 1
ATOM 774 O O . ASN A 1 96 ? -2.088 14.408 -5.513 1.00 84.25 96 ASN A O 1
ATOM 778 N N . ASN A 1 97 ? -3.574 16.080 -5.316 1.00 77.69 97 ASN A N 1
ATOM 779 C CA . ASN A 1 97 ? -2.584 17.161 -5.342 1.00 77.69 97 ASN A CA 1
ATOM 780 C C . ASN A 1 97 ? -1.771 17.246 -4.043 1.00 77.69 97 ASN A C 1
ATOM 782 O O . ASN A 1 97 ? -0.687 17.823 -4.043 1.00 77.69 97 ASN A O 1
ATOM 786 N N . ILE A 1 98 ? -2.283 16.679 -2.949 1.00 80.94 98 ILE A N 1
ATOM 787 C CA . ILE A 1 98 ? -1.649 16.732 -1.626 1.00 80.94 98 ILE A CA 1
ATOM 788 C C . ILE A 1 98 ? -0.598 15.621 -1.473 1.00 80.94 98 ILE A C 1
ATOM 790 O O . ILE A 1 98 ? 0.430 15.825 -0.831 1.00 80.94 98 ILE A O 1
ATOM 794 N N . GLY A 1 99 ? -0.818 14.460 -2.091 1.00 83.12 99 GLY A N 1
ATOM 795 C CA . GLY A 1 99 ? 0.084 13.318 -1.993 1.00 83.12 99 GLY A CA 1
ATOM 796 C C . GLY A 1 99 ? -0.589 12.016 -2.403 1.00 83.12 99 GLY A C 1
ATOM 797 O O . GLY A 1 99 ? -1.580 12.017 -3.129 1.00 83.12 99 GLY A O 1
ATOM 798 N N . PHE A 1 100 ? -0.035 10.900 -1.942 1.00 88.06 100 PHE A N 1
ATOM 799 C CA . PHE A 1 100 ? -0.604 9.573 -2.164 1.00 88.06 100 PHE A CA 1
ATOM 800 C C . PHE A 1 100 ? -1.958 9.439 -1.468 1.00 88.06 100 PHE A C 1
ATOM 802 O O . PHE A 1 100 ? -2.045 9.613 -0.256 1.00 88.06 100 PHE A O 1
ATOM 809 N N . ASP A 1 101 ? -2.995 9.055 -2.209 1.00 87.06 101 ASP A N 1
ATOM 810 C CA . ASP A 1 101 ? -4.350 8.797 -1.718 1.00 87.06 101 ASP A CA 1
ATOM 811 C C . ASP A 1 101 ? -5.011 7.723 -2.595 1.00 87.06 101 ASP A C 1
ATOM 813 O O . ASP A 1 101 ? -4.827 7.732 -3.809 1.00 87.06 101 ASP A O 1
ATOM 817 N N . ARG A 1 102 ? -5.729 6.780 -1.975 1.00 87.25 102 ARG A N 1
ATOM 818 C CA . ARG A 1 102 ? -6.451 5.688 -2.657 1.00 87.25 102 ARG A CA 1
ATOM 819 C C . ARG A 1 102 ? -7.968 5.857 -2.612 1.00 87.25 102 ARG A C 1
ATOM 821 O O . ARG A 1 102 ? -8.683 5.062 -3.217 1.00 87.25 102 ARG A O 1
ATOM 828 N N . TYR A 1 103 ? -8.452 6.833 -1.848 1.00 86.19 103 TYR A N 1
ATOM 829 C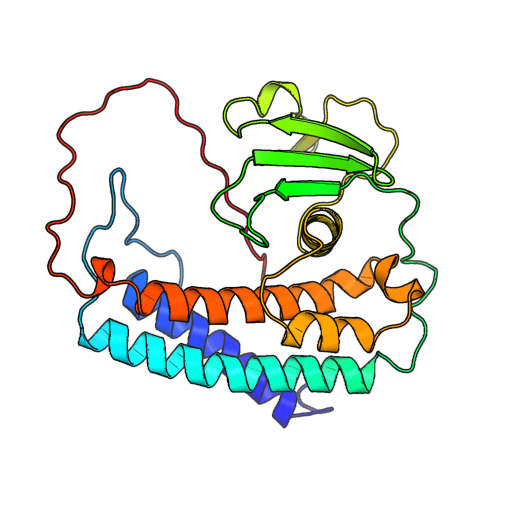 CA . TYR A 1 103 ? -9.870 7.038 -1.584 1.00 86.19 103 TYR A CA 1
ATOM 830 C C . TYR A 1 103 ? -10.387 8.322 -2.235 1.00 86.19 103 TYR A C 1
ATOM 832 O O . TYR A 1 103 ? -11.502 8.338 -2.753 1.00 86.19 103 TYR A O 1
ATOM 840 N N . GLU A 1 104 ? -9.580 9.389 -2.255 1.00 86.00 104 GLU A N 1
ATOM 841 C CA . GLU A 1 104 ? -9.964 10.670 -2.856 1.00 86.00 104 GLU A CA 1
ATOM 842 C C . GLU A 1 104 ? -8.973 11.138 -3.927 1.00 86.00 104 GLU A C 1
ATOM 844 O O . GLU A 1 104 ? -7.756 11.083 -3.755 1.00 86.00 104 GLU A O 1
ATOM 849 N N . GLY A 1 105 ? -9.509 11.652 -5.033 1.00 89.00 105 GLY A N 1
ATOM 850 C CA . GLY A 1 105 ? -8.730 12.223 -6.125 1.00 89.00 105 GLY A CA 1
ATOM 851 C C . GLY A 1 105 ? -9.507 12.265 -7.436 1.00 89.00 105 GLY A C 1
ATOM 852 O O . GLY A 1 105 ? -10.585 11.678 -7.560 1.00 89.00 105 GLY A O 1
ATOM 853 N N . ASP A 1 106 ? -8.938 12.956 -8.418 1.00 91.38 106 ASP A N 1
ATOM 854 C CA . ASP A 1 106 ? -9.362 12.827 -9.810 1.00 91.38 106 ASP A CA 1
ATOM 855 C C . ASP A 1 106 ? -8.629 11.640 -10.449 1.00 91.38 106 ASP A C 1
ATOM 857 O O . ASP A 1 106 ? -7.538 11.258 -10.027 1.00 91.38 106 ASP A O 1
ATOM 861 N N . LEU A 1 107 ? -9.229 11.021 -11.461 1.00 91.44 107 LEU A N 1
ATOM 862 C CA . LEU A 1 107 ? -8.565 9.985 -12.244 1.00 91.44 107 LEU A CA 1
ATOM 863 C C . LEU A 1 107 ? -7.607 10.643 -13.231 1.00 91.44 107 LEU A C 1
ATOM 865 O O . LEU A 1 107 ? -8.006 11.559 -13.949 1.00 91.44 107 LEU A O 1
ATOM 869 N N . ARG A 1 108 ? -6.378 10.135 -13.304 1.00 91.62 108 ARG A N 1
ATOM 870 C CA . ARG A 1 108 ? -5.348 10.617 -14.228 1.00 91.62 108 ARG A CA 1
ATOM 871 C C . ARG A 1 108 ? -4.927 9.524 -15.196 1.00 91.62 108 ARG A C 1
ATOM 873 O O . ARG A 1 108 ? -4.714 8.384 -14.785 1.00 91.62 108 ARG A O 1
ATOM 880 N N . ILE A 1 109 ? -4.746 9.898 -16.463 1.00 89.94 109 ILE A N 1
ATOM 881 C CA . ILE A 1 109 ? -4.082 9.076 -17.485 1.00 89.94 109 ILE A CA 1
ATOM 882 C C . ILE A 1 109 ? -2.795 9.794 -17.912 1.00 89.94 109 ILE A C 1
ATOM 884 O O . ILE A 1 109 ? -2.848 10.927 -18.390 1.00 89.94 109 ILE A O 1
ATOM 888 N N . GLU A 1 110 ? -1.641 9.143 -17.770 1.00 89.25 110 GLU A N 1
ATOM 889 C CA . GLU A 1 110 ? -0.326 9.736 -18.061 1.00 89.25 110 GLU A CA 1
ATOM 890 C C . GLU A 1 110 ? 0.578 8.768 -18.841 1.00 89.25 110 GLU A C 1
ATOM 892 O O . GLU A 1 110 ? 0.606 7.570 -18.561 1.00 89.25 110 GLU A O 1
ATOM 897 N N . GLN A 1 111 ? 1.355 9.277 -19.801 1.00 87.94 111 GLN A N 1
ATOM 898 C CA . GLN A 1 111 ? 2.423 8.531 -20.480 1.00 87.94 111 GLN A CA 1
ATOM 899 C C . GLN A 1 111 ? 3.639 9.426 -20.689 1.00 87.94 111 GLN A C 1
ATOM 901 O O . GLN A 1 111 ? 3.497 10.543 -21.171 1.00 87.94 111 GLN A O 1
ATOM 906 N N . ASN A 1 112 ? 4.843 8.927 -20.389 1.00 81.12 112 ASN A N 1
ATOM 907 C CA . ASN A 1 112 ? 6.099 9.679 -20.543 1.00 81.12 112 ASN A CA 1
ATOM 908 C C . ASN A 1 112 ? 6.028 11.104 -19.972 1.00 81.12 112 ASN A C 1
ATOM 910 O O . ASN A 1 112 ? 6.410 12.054 -20.651 1.00 81.12 112 ASN A O 1
ATOM 914 N N . GLU A 1 113 ? 5.479 11.258 -18.762 1.00 75.31 113 GLU A N 1
ATOM 915 C CA . GLU A 1 113 ? 5.325 12.561 -18.086 1.00 75.31 113 GLU A CA 1
ATOM 916 C C . GLU A 1 113 ? 4.383 13.540 -18.820 1.00 75.31 113 GLU A C 1
ATOM 918 O O . GLU A 1 113 ? 4.231 14.694 -18.426 1.00 75.31 113 GLU A O 1
ATOM 923 N N . THR A 1 114 ? 3.710 13.078 -19.877 1.00 80.75 114 THR A N 1
ATOM 924 C CA . THR A 1 114 ? 2.647 13.802 -20.569 1.00 80.75 114 THR A CA 1
ATOM 925 C C . THR A 1 114 ? 1.306 13.350 -20.008 1.00 80.75 114 THR A C 1
ATOM 927 O O . THR A 1 114 ? 0.877 12.210 -20.212 1.00 80.75 114 THR A O 1
ATOM 930 N N . THR A 1 115 ? 0.633 14.254 -19.302 1.00 80.38 115 THR A N 1
ATOM 931 C CA . THR A 1 115 ? -0.744 14.043 -18.854 1.00 80.38 115 THR A CA 1
ATOM 932 C C . THR A 1 115 ? -1.678 14.109 -20.055 1.00 80.38 115 THR A C 1
ATOM 934 O O . THR A 1 115 ? -1.722 15.124 -20.750 1.00 80.38 115 THR A O 1
ATOM 937 N N . TYR A 1 116 ? -2.435 13.039 -20.293 1.00 78.69 116 TYR A N 1
ATOM 938 C CA . TYR A 1 116 ? -3.490 13.040 -21.303 1.00 78.69 116 TYR A CA 1
ATOM 939 C C . TYR A 1 116 ? -4.740 13.746 -20.799 1.00 78.69 116 TYR A C 1
ATOM 941 O O . TYR A 1 116 ? -5.326 14.538 -21.534 1.00 78.69 116 TYR A O 1
ATOM 949 N N . ASP A 1 117 ? -5.155 13.434 -19.570 1.00 83.75 117 ASP A N 1
ATOM 950 C CA . ASP A 1 117 ? -6.328 14.038 -18.947 1.00 83.75 117 ASP A CA 1
ATOM 951 C C . ASP A 1 117 ? -6.358 13.798 -17.429 1.00 83.75 117 ASP A C 1
ATOM 953 O O . ASP A 1 117 ? -5.835 12.785 -16.949 1.00 83.75 117 ASP A O 1
ATOM 957 N N . ASP A 1 118 ? -7.040 14.704 -16.724 1.00 89.00 118 ASP A N 1
ATOM 958 C CA . ASP A 1 118 ? -7.446 14.598 -15.320 1.00 89.00 118 ASP A CA 1
ATOM 959 C C . ASP A 1 118 ? -8.970 14.756 -15.251 1.00 89.00 118 ASP A C 1
ATOM 961 O O . ASP A 1 118 ? -9.524 15.784 -15.649 1.00 89.00 118 ASP A O 1
ATOM 965 N N . PHE A 1 119 ? -9.681 13.748 -14.745 1.00 90.94 119 PHE A N 1
ATOM 966 C CA . PHE A 1 119 ? -11.141 13.750 -14.775 1.00 90.94 119 PHE A CA 1
ATOM 967 C C . PHE A 1 119 ? -11.793 13.099 -13.558 1.00 90.94 119 PHE A C 1
ATOM 969 O O . PHE A 1 119 ? -11.333 12.113 -12.991 1.00 90.94 119 PHE A O 1
ATOM 976 N N . GLN A 1 120 ? -12.970 13.612 -13.203 1.00 90.06 120 GLN A N 1
ATOM 977 C CA . GLN A 1 120 ? -13.783 13.044 -12.131 1.00 90.06 120 GLN A CA 1
ATOM 978 C C . GLN A 1 120 ? -14.321 11.658 -12.501 1.00 90.06 120 GLN A C 1
ATOM 980 O O . GLN A 1 120 ? -14.832 11.468 -13.608 1.00 90.06 120 GLN A O 1
ATOM 985 N N . ALA A 1 121 ? -14.357 10.739 -11.529 1.00 88.19 121 ALA A N 1
ATOM 986 C CA . ALA A 1 121 ? -14.847 9.366 -11.702 1.00 88.19 121 ALA A CA 1
ATOM 987 C C . ALA A 1 121 ? -16.228 9.267 -12.371 1.00 88.19 121 ALA A C 1
ATOM 989 O O . ALA A 1 121 ? -16.470 8.368 -13.166 1.00 88.19 121 ALA A O 1
ATOM 990 N N . LYS A 1 122 ? -17.131 10.231 -12.147 1.00 88.81 122 LYS A N 1
ATOM 991 C CA . LYS A 1 122 ? -18.452 10.279 -12.806 1.00 88.81 122 LYS A CA 1
ATOM 992 C C . LYS A 1 122 ? -18.398 10.344 -14.342 1.00 88.81 122 LYS A C 1
ATOM 994 O O . LYS A 1 122 ? -19.386 10.028 -14.994 1.00 88.81 122 LYS A O 1
ATOM 999 N N . ASN A 1 123 ? -17.266 10.760 -14.909 1.00 90.31 123 ASN A N 1
ATOM 1000 C CA . ASN A 1 123 ? -17.047 10.898 -16.346 1.00 90.31 123 ASN A CA 1
ATOM 1001 C C . ASN A 1 123 ? -16.312 9.692 -16.961 1.00 90.31 123 ASN A C 1
ATOM 1003 O O . ASN A 1 123 ? -15.957 9.761 -18.137 1.00 90.31 123 ASN A O 1
ATOM 1007 N N . TYR A 1 124 ? -16.089 8.603 -16.208 1.00 88.81 124 TYR A N 1
ATOM 1008 C CA . TYR A 1 124 ? -15.269 7.461 -16.643 1.00 88.81 124 TYR A CA 1
ATOM 1009 C C . TYR A 1 124 ? -15.676 6.876 -18.000 1.00 88.81 124 TYR A C 1
ATOM 1011 O O . TYR A 1 124 ? -14.814 6.521 -18.800 1.00 88.81 124 TYR A O 1
ATOM 1019 N N . SER A 1 125 ? -16.979 6.855 -18.299 1.00 88.44 125 SER A N 1
ATOM 1020 C CA . SER A 1 125 ? -17.524 6.284 -19.534 1.00 88.44 125 SER A CA 1
ATOM 1021 C C . SER A 1 125 ? -17.063 7.010 -20.800 1.00 88.44 125 SER A C 1
ATOM 1023 O O . SER A 1 125 ? -17.213 6.480 -21.899 1.00 88.44 125 SER A O 1
ATOM 1025 N N . LYS A 1 126 ? -16.486 8.214 -20.691 1.00 88.88 126 LYS A N 1
ATOM 1026 C CA . LYS A 1 126 ? -15.832 8.901 -21.817 1.00 88.88 126 LYS A CA 1
ATOM 1027 C C . LYS A 1 126 ? -14.462 8.309 -22.161 1.00 88.88 126 LYS A C 1
ATOM 1029 O O . LYS A 1 126 ? -14.038 8.432 -23.304 1.00 88.88 126 LYS A O 1
ATOM 1034 N N . TYR A 1 127 ? -13.805 7.660 -21.203 1.00 86.31 127 TYR A N 1
ATOM 1035 C CA . TYR A 1 127 ? -12.409 7.229 -21.299 1.00 86.31 127 TYR A CA 1
ATOM 1036 C C . TYR A 1 127 ? -12.264 5.724 -21.429 1.00 86.31 127 TYR A C 1
ATOM 1038 O O . TYR A 1 127 ? -11.390 5.259 -22.153 1.00 86.31 127 TYR A O 1
ATOM 1046 N N . PHE A 1 128 ? -13.120 4.958 -20.767 1.00 86.56 128 PHE A N 1
ATOM 1047 C CA . PHE A 1 128 ? -13.116 3.509 -20.860 1.00 86.56 128 PHE A CA 1
ATOM 1048 C C . PHE A 1 128 ? -14.514 2.942 -20.671 1.00 86.56 128 PHE A C 1
ATOM 1050 O O . PHE A 1 128 ? -15.408 3.590 -20.126 1.00 86.56 128 PHE A O 1
ATOM 1057 N N . ASP A 1 129 ? -14.699 1.732 -21.173 1.00 85.12 129 ASP A N 1
ATOM 1058 C CA . ASP A 1 129 ? -15.933 0.971 -21.063 1.00 85.12 129 ASP A CA 1
ATOM 1059 C C . ASP A 1 129 ? -15.611 -0.496 -20.778 1.00 85.12 129 ASP A C 1
ATOM 1061 O O . ASP A 1 129 ? -14.459 -0.925 -20.873 1.00 85.12 129 ASP A O 1
ATOM 1065 N N . LYS A 1 130 ? -16.624 -1.278 -20.421 1.00 81.44 130 LYS A N 1
ATOM 1066 C CA . LYS A 1 130 ? -16.453 -2.718 -20.260 1.00 81.44 130 LYS A CA 1
ATOM 1067 C C . LYS A 1 130 ? -16.170 -3.354 -21.621 1.00 81.44 130 LYS A C 1
ATOM 1069 O O . LYS A 1 130 ? -16.903 -3.115 -22.578 1.00 81.44 130 LYS A O 1
ATOM 1074 N N . ASP A 1 131 ? -15.160 -4.214 -21.680 1.00 77.81 131 ASP A N 1
ATOM 1075 C CA . ASP A 1 131 ? -14.931 -5.065 -22.840 1.00 77.81 131 ASP A CA 1
ATOM 1076 C C . ASP A 1 131 ? -16.031 -6.144 -22.890 1.00 77.81 131 ASP A C 1
ATOM 1078 O O . ASP A 1 131 ? -16.126 -6.971 -21.968 1.00 77.81 131 ASP A O 1
ATOM 1082 N N . PRO A 1 132 ? -16.890 -6.152 -23.926 1.00 73.75 132 PRO A N 1
ATOM 1083 C CA . PRO A 1 132 ? -18.002 -7.091 -24.008 1.00 73.75 132 PRO A CA 1
ATOM 1084 C C . PRO A 1 132 ? -17.548 -8.542 -24.229 1.00 73.75 132 PRO A C 1
ATOM 1086 O O . PRO A 1 132 ? -18.310 -9.455 -23.919 1.00 73.75 132 PRO A O 1
ATOM 1089 N N . ASN A 1 133 ? -16.326 -8.762 -24.725 1.00 77.69 133 ASN A N 1
ATOM 1090 C CA . ASN A 1 133 ? -15.815 -10.079 -25.100 1.00 77.69 133 ASN A CA 1
ATOM 1091 C C . ASN A 1 133 ? -14.862 -10.670 -24.053 1.00 77.69 133 ASN A C 1
ATOM 1093 O O . ASN A 1 133 ? -14.785 -11.889 -23.922 1.00 77.69 133 ASN A O 1
ATOM 1097 N N . LEU A 1 134 ? -14.130 -9.824 -23.318 1.00 69.88 134 LEU A N 1
ATOM 1098 C CA . LEU A 1 134 ? -13.016 -10.265 -22.465 1.00 69.88 134 LEU A CA 1
ATOM 1099 C C . LEU A 1 134 ? -13.269 -10.130 -20.958 1.00 69.88 134 LEU A C 1
ATOM 1101 O O . LEU A 1 134 ? -12.354 -10.355 -20.172 1.00 69.88 134 LEU A O 1
ATOM 1105 N N . TYR A 1 135 ? -14.479 -9.740 -20.534 1.00 68.88 135 TYR A N 1
ATOM 1106 C CA . TYR A 1 135 ? -14.766 -9.354 -19.139 1.00 68.88 135 TYR A CA 1
ATOM 1107 C C . TYR A 1 135 ? -13.798 -8.279 -18.591 1.00 68.88 135 TYR A C 1
ATOM 1109 O O . TYR A 1 135 ? -13.696 -8.097 -17.379 1.00 68.88 135 TYR A O 1
ATOM 1117 N N . GLY A 1 136 ? -13.099 -7.572 -19.482 1.00 73.44 136 GLY A N 1
ATOM 1118 C CA . GLY A 1 136 ? -12.064 -6.593 -19.170 1.00 73.44 136 GLY A CA 1
ATOM 1119 C C . GLY A 1 136 ? -12.551 -5.153 -19.303 1.00 73.44 136 GLY A C 1
ATOM 1120 O O . GLY A 1 136 ? -13.752 -4.882 -19.339 1.00 73.44 136 GLY A O 1
ATOM 1121 N N . ILE A 1 137 ? -11.600 -4.225 -19.386 1.00 79.62 137 ILE A N 1
ATOM 1122 C CA . ILE A 1 137 ? -11.844 -2.798 -19.614 1.00 79.62 137 ILE A CA 1
ATOM 1123 C C . ILE A 1 137 ? -11.214 -2.422 -20.955 1.00 79.62 137 ILE A C 1
ATOM 1125 O O . ILE A 1 137 ? -10.021 -2.636 -21.162 1.00 79.62 137 ILE A O 1
ATOM 1129 N N . THR A 1 138 ? -12.001 -1.840 -21.855 1.00 80.94 138 THR A N 1
ATOM 1130 C CA . THR A 1 138 ? -11.515 -1.255 -23.105 1.00 80.94 138 THR A CA 1
ATOM 1131 C C . THR A 1 138 ? -11.364 0.247 -22.917 1.00 80.94 138 THR A C 1
ATOM 1133 O O . THR A 1 138 ? -12.341 0.954 -22.660 1.00 80.94 138 THR A O 1
ATOM 1136 N N . PHE A 1 139 ? -10.150 0.761 -23.082 1.00 80.12 139 PHE A N 1
ATOM 1137 C CA . PHE A 1 139 ? -9.914 2.199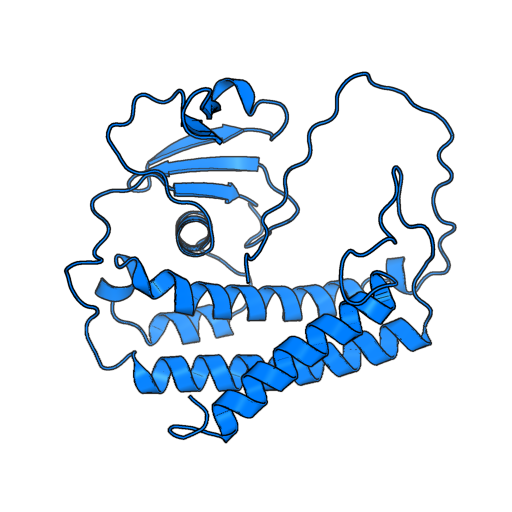 -23.091 1.00 80.12 139 PHE A CA 1
ATOM 1138 C C . PHE A 1 139 ? -10.205 2.772 -24.479 1.00 80.12 139 PHE A C 1
ATOM 1140 O O . PHE A 1 139 ? -9.804 2.222 -25.500 1.00 80.12 139 PHE A O 1
ATOM 1147 N N . LYS A 1 140 ? -10.941 3.885 -24.510 1.00 75.56 140 LYS A N 1
ATOM 1148 C CA . LYS A 1 140 ? -11.353 4.592 -25.732 1.00 75.56 140 LYS A CA 1
ATOM 1149 C C . LYS A 1 140 ? -10.209 5.394 -26.345 1.00 75.56 140 LYS A C 1
ATOM 1151 O O . LYS A 1 140 ? -10.250 5.714 -27.531 1.00 75.56 140 LYS A O 1
ATOM 1156 N N . ALA A 1 141 ? -9.181 5.704 -25.555 1.00 64.88 141 ALA A N 1
ATOM 1157 C CA . ALA A 1 141 ? -7.910 6.160 -26.088 1.00 64.88 141 ALA A CA 1
ATOM 1158 C C . ALA A 1 141 ? -7.305 5.008 -26.905 1.00 64.88 141 ALA A C 1
ATOM 1160 O O . ALA A 1 141 ? -6.948 3.976 -26.349 1.00 64.88 141 ALA A O 1
ATOM 1161 N N . ASN A 1 142 ? -7.226 5.183 -28.227 1.00 53.16 142 ASN A N 1
ATOM 1162 C CA . ASN A 1 142 ? -6.661 4.244 -29.206 1.00 53.16 142 ASN A CA 1
ATOM 1163 C C . ASN A 1 142 ? -5.134 4.070 -29.032 1.00 53.16 142 ASN A C 1
ATOM 1165 O O . ASN A 1 142 ? -4.350 4.242 -29.968 1.00 53.16 142 ASN A O 1
ATOM 1169 N N . SER A 1 143 ? -4.670 3.765 -27.826 1.00 60.75 143 SER A N 1
ATOM 1170 C CA . SER A 1 143 ? -3.271 3.476 -27.574 1.00 60.75 143 SER A CA 1
ATOM 1171 C C . SER A 1 143 ? -2.999 2.006 -27.852 1.00 60.75 143 SER A C 1
ATOM 1173 O O . SER A 1 143 ? -3.565 1.127 -27.214 1.00 60.75 143 SER A O 1
ATOM 1175 N N . LYS A 1 144 ? -2.047 1.732 -28.747 1.00 67.50 144 LYS A N 1
ATOM 1176 C CA . LYS A 1 144 ? -1.423 0.402 -28.876 1.00 67.50 144 LYS A CA 1
ATOM 1177 C C . LYS A 1 144 ? -0.591 0.009 -27.641 1.00 67.50 144 LYS A C 1
ATOM 1179 O O . LYS A 1 144 ? -0.024 -1.075 -27.620 1.00 67.50 144 LYS A O 1
ATOM 1184 N N . ASN A 1 145 ? -0.475 0.910 -26.668 1.00 79.06 145 ASN A N 1
ATOM 1185 C CA . ASN A 1 145 ? 0.360 0.762 -25.487 1.00 79.06 145 ASN A CA 1
ATOM 1186 C C . ASN A 1 145 ? -0.441 0.131 -24.349 1.00 79.06 145 ASN A C 1
ATOM 1188 O O . ASN A 1 145 ? -1.639 0.381 -24.206 1.00 79.06 145 ASN A O 1
ATOM 1192 N N . GLU A 1 146 ? 0.246 -0.655 -23.530 1.00 84.56 146 GLU A N 1
ATOM 1193 C CA . GLU A 1 146 ? -0.321 -1.283 -22.342 1.00 84.56 146 GLU A CA 1
ATOM 1194 C C . GLU A 1 146 ? -0.701 -0.225 -21.304 1.00 84.56 146 GLU A C 1
ATOM 1196 O O . GLU A 1 146 ? 0.052 0.723 -21.061 1.00 84.56 146 GLU A O 1
ATOM 1201 N N . ILE A 1 147 ? -1.867 -0.398 -20.683 1.00 87.56 147 ILE A N 1
ATOM 1202 C CA . ILE A 1 147 ? -2.341 0.465 -19.602 1.00 87.56 147 ILE A CA 1
ATOM 1203 C C . ILE A 1 147 ? -2.107 -0.259 -18.285 1.00 87.56 147 ILE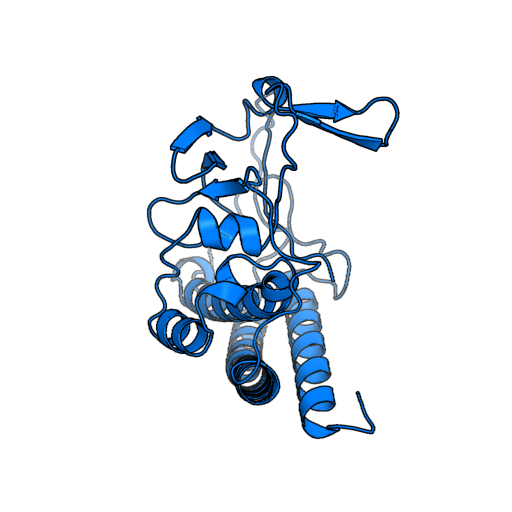 A C 1
ATOM 1205 O O . ILE A 1 147 ? -2.624 -1.353 -18.061 1.00 87.56 147 ILE A O 1
ATOM 1209 N N . LEU A 1 148 ? -1.320 0.363 -17.417 1.00 91.19 148 LEU A N 1
ATOM 1210 C CA . LEU A 1 148 ? -0.985 -0.141 -16.099 1.00 91.19 148 LEU A CA 1
ATOM 1211 C C . LEU A 1 148 ? -1.767 0.615 -15.033 1.00 91.19 148 LEU A C 1
ATOM 1213 O O . LEU A 1 148 ? -1.853 1.843 -15.042 1.00 91.19 148 LEU A O 1
ATOM 1217 N N . THR A 1 149 ? -2.270 -0.149 -14.072 1.00 90.88 149 THR A N 1
ATOM 1218 C CA . THR A 1 149 ? -2.892 0.331 -12.837 1.00 90.88 149 THR A CA 1
ATOM 1219 C C . THR A 1 149 ? -2.132 -0.226 -11.632 1.00 90.88 149 THR A C 1
ATOM 1221 O O . THR A 1 149 ? -1.190 -1.009 -11.778 1.00 90.88 149 THR A O 1
ATOM 1224 N N . GLY A 1 150 ? -2.533 0.144 -10.416 1.00 92.31 150 GLY A N 1
ATOM 1225 C CA . GLY A 1 150 ? -1.934 -0.405 -9.197 1.00 92.31 150 GLY A CA 1
ATOM 1226 C C . GLY A 1 150 ? -0.673 0.343 -8.740 1.00 92.31 150 GLY A C 1
ATOM 1227 O O . GLY A 1 150 ? -0.454 1.484 -9.156 1.00 92.31 150 GLY A O 1
ATOM 1228 N N . PRO A 1 151 ? 0.170 -0.278 -7.889 1.00 93.88 151 PRO A N 1
ATOM 1229 C CA . PRO A 1 151 ? 1.236 0.434 -7.181 1.00 93.88 151 PRO A CA 1
ATOM 1230 C C . PRO A 1 151 ? 2.248 1.129 -8.091 1.00 93.88 151 PRO A C 1
ATOM 1232 O O . PRO A 1 151 ? 2.692 2.238 -7.807 1.00 93.88 151 PRO A O 1
ATOM 1235 N N . ILE A 1 152 ? 2.596 0.508 -9.221 1.00 93.38 152 ILE A N 1
ATOM 1236 C CA . ILE A 1 152 ? 3.546 1.098 -10.170 1.00 93.38 152 ILE A CA 1
ATOM 1237 C C . ILE A 1 152 ? 2.968 2.314 -10.894 1.00 93.38 152 ILE A C 1
ATOM 1239 O O . ILE A 1 152 ? 3.681 3.297 -11.086 1.00 93.38 152 ILE A O 1
ATOM 1243 N N . ALA A 1 153 ? 1.678 2.281 -11.238 1.00 92.81 153 ALA A N 1
ATOM 1244 C CA . ALA A 1 153 ? 0.994 3.419 -11.831 1.00 92.81 153 ALA A CA 1
ATOM 1245 C C . ALA A 1 153 ? 0.881 4.555 -10.816 1.00 92.81 153 ALA A C 1
ATOM 1247 O O . ALA A 1 153 ? 1.328 5.664 -11.090 1.00 92.81 153 ALA A O 1
ATOM 1248 N N . ARG A 1 154 ? 0.408 4.265 -9.601 1.00 92.50 154 ARG A N 1
ATOM 1249 C CA . ARG A 1 154 ? 0.317 5.262 -8.529 1.00 92.50 154 ARG A CA 1
ATOM 1250 C C . ARG A 1 154 ? 1.664 5.866 -8.164 1.00 92.50 154 ARG A C 1
ATOM 1252 O O . ARG A 1 154 ? 1.717 7.069 -7.970 1.00 92.50 154 ARG A O 1
ATOM 1259 N N . TYR A 1 155 ? 2.748 5.094 -8.140 1.00 92.31 155 TYR A N 1
ATOM 1260 C CA . TYR A 1 155 ? 4.100 5.623 -7.933 1.00 92.31 155 TYR A CA 1
ATOM 1261 C C . TYR A 1 155 ? 4.520 6.623 -9.020 1.00 92.31 155 TYR A C 1
ATOM 1263 O O . TYR A 1 155 ? 5.159 7.635 -8.733 1.00 92.31 155 TYR A O 1
ATOM 1271 N N . LYS A 1 156 ? 4.155 6.362 -10.280 1.00 90.81 156 LYS A N 1
ATOM 1272 C CA . LYS A 1 156 ? 4.464 7.260 -11.402 1.00 90.81 156 LYS A CA 1
ATOM 1273 C C . LYS A 1 156 ? 3.628 8.533 -11.351 1.00 90.81 156 LYS A C 1
ATOM 1275 O O . LYS A 1 156 ? 4.183 9.620 -11.470 1.00 90.81 156 LYS A O 1
ATOM 1280 N N . LEU A 1 157 ? 2.331 8.391 -11.083 1.00 90.06 157 LEU A N 1
ATOM 1281 C CA . LEU A 1 157 ? 1.388 9.505 -10.951 1.00 90.06 157 LEU A CA 1
ATOM 1282 C C . LEU A 1 157 ? 1.635 10.322 -9.668 1.00 90.06 157 LEU A C 1
ATOM 1284 O O . LEU A 1 157 ? 1.406 11.535 -9.615 1.00 90.06 157 LEU A O 1
ATOM 1288 N N . THR A 1 158 ? 2.115 9.672 -8.610 1.00 84.44 158 THR A N 1
ATOM 1289 C CA . THR A 1 158 ? 2.302 10.238 -7.275 1.00 84.44 158 THR A CA 1
ATOM 1290 C C . THR A 1 158 ? 3.751 10.125 -6.836 1.00 84.44 158 THR A C 1
ATOM 1292 O O . THR A 1 158 ? 4.174 9.167 -6.201 1.00 84.44 158 THR A O 1
ATOM 1295 N N . GLN A 1 159 ? 4.510 11.174 -7.135 1.00 71.88 159 GLN A N 1
ATOM 1296 C CA . GLN A 1 159 ? 5.927 11.261 -6.783 1.00 71.88 159 GLN A CA 1
ATOM 1297 C C . GLN A 1 159 ? 6.174 11.687 -5.323 1.00 71.88 159 GLN A C 1
ATOM 1299 O O . GLN A 1 159 ? 7.320 11.706 -4.880 1.00 71.88 159 GLN A O 1
ATOM 1304 N N . ASN A 1 160 ? 5.121 12.021 -4.566 1.00 83.56 160 ASN A N 1
ATOM 1305 C CA . ASN A 1 160 ? 5.214 12.413 -3.162 1.00 83.56 160 ASN A CA 1
ATOM 1306 C C . ASN A 1 160 ? 4.197 11.647 -2.305 1.00 83.56 160 ASN A C 1
ATOM 1308 O O . ASN A 1 160 ? 2.988 11.799 -2.478 1.00 83.56 160 ASN A O 1
ATOM 1312 N N . TYR A 1 161 ? 4.702 10.860 -1.357 1.00 86.19 161 TYR A N 1
ATOM 1313 C CA . TYR A 1 161 ? 3.890 10.107 -0.400 1.00 86.19 161 TYR A CA 1
ATOM 1314 C C . TYR A 1 161 ? 3.658 10.850 0.925 1.00 86.19 161 TYR A C 1
ATOM 1316 O O . TYR A 1 161 ? 2.881 10.374 1.744 1.00 86.19 161 TYR A O 1
ATOM 1324 N N . GLY A 1 162 ? 4.322 11.989 1.155 1.00 83.94 162 GLY A N 1
ATOM 1325 C CA . GLY A 1 162 ? 4.210 12.757 2.399 1.00 83.94 162 GLY A CA 1
ATOM 1326 C C . GLY A 1 162 ? 4.894 12.116 3.613 1.00 83.94 162 GLY A C 1
ATOM 1327 O O . GLY A 1 162 ? 4.669 12.560 4.732 1.00 83.94 162 GLY A O 1
ATOM 1328 N N . ILE A 1 163 ? 5.717 11.079 3.408 1.00 87.94 163 ILE A N 1
ATOM 1329 C CA . ILE A 1 163 ? 6.441 10.366 4.469 1.00 87.94 163 ILE A CA 1
ATOM 1330 C C . ILE A 1 163 ? 7.916 10.264 4.076 1.00 87.94 163 ILE A C 1
ATOM 1332 O O . ILE A 1 163 ? 8.262 9.541 3.140 1.00 87.94 163 ILE A O 1
ATOM 1336 N N . ASP A 1 164 ? 8.789 10.953 4.812 1.00 88.62 164 ASP A N 1
ATOM 1337 C CA . ASP A 1 164 ? 10.215 11.089 4.474 1.00 88.62 164 ASP A CA 1
ATOM 1338 C C . ASP A 1 164 ? 10.919 9.733 4.301 1.00 88.62 164 ASP A C 1
ATOM 1340 O O . ASP A 1 164 ? 11.650 9.529 3.327 1.00 88.62 164 ASP A O 1
ATOM 1344 N N . LYS A 1 165 ? 10.608 8.764 5.175 1.00 92.81 165 LYS A N 1
ATOM 1345 C CA . LYS A 1 165 ? 11.189 7.407 5.169 1.00 92.81 165 LYS A CA 1
ATOM 1346 C C . LYS A 1 165 ? 10.978 6.653 3.847 1.00 92.81 165 LYS A C 1
ATOM 1348 O O . LYS A 1 165 ? 11.766 5.787 3.484 1.00 92.81 165 LYS A O 1
ATOM 1353 N N . ILE A 1 166 ? 9.935 6.983 3.084 1.00 93.81 166 ILE A N 1
ATOM 1354 C CA . ILE A 1 166 ? 9.661 6.326 1.796 1.00 93.81 166 ILE A CA 1
ATOM 1355 C C . ILE A 1 166 ? 10.701 6.709 0.751 1.00 93.81 166 ILE A C 1
ATOM 1357 O O . ILE A 1 166 ? 11.140 5.860 -0.025 1.00 93.81 166 ILE A O 1
ATOM 1361 N N . SER A 1 167 ? 11.109 7.979 0.733 1.00 91.88 167 SER A N 1
ATOM 1362 C CA . SER A 1 167 ? 12.144 8.446 -0.187 1.00 91.88 167 SER A CA 1
ATOM 1363 C C . SER A 1 167 ? 13.476 7.737 0.076 1.00 91.88 167 SER A C 1
ATOM 1365 O O . SER A 1 167 ? 14.142 7.316 -0.872 1.00 91.88 167 SER A O 1
ATOM 1367 N N . GLU A 1 168 ? 13.795 7.496 1.352 1.00 94.44 168 GLU A N 1
ATOM 1368 C CA . GLU A 1 168 ? 14.945 6.708 1.789 1.00 94.44 168 GLU A CA 1
ATOM 1369 C C . GLU A 1 168 ? 14.838 5.266 1.271 1.00 94.44 168 GLU A C 1
ATOM 1371 O O . GLU A 1 168 ? 15.712 4.809 0.530 1.00 94.44 168 GLU A O 1
ATOM 1376 N N . TYR A 1 169 ? 13.725 4.577 1.539 1.00 96.69 169 TYR A N 1
ATOM 1377 C CA . TYR A 1 169 ? 13.495 3.207 1.073 1.00 96.69 169 TYR A CA 1
ATOM 1378 C C . TYR A 1 169 ? 13.596 3.057 -0.453 1.00 96.69 169 TYR A C 1
ATOM 1380 O O . TYR A 1 169 ? 14.248 2.136 -0.941 1.00 96.69 169 TYR A O 1
ATOM 1388 N N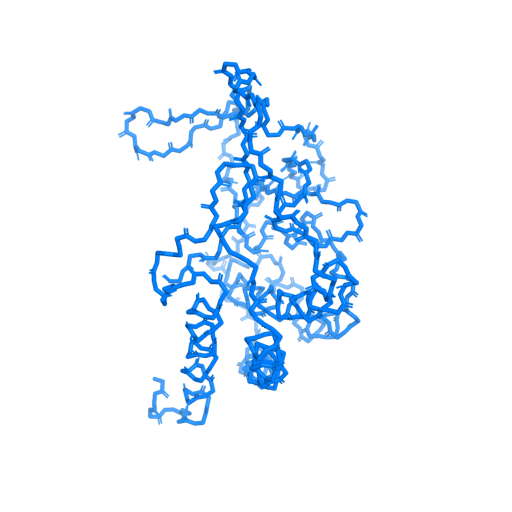 . ILE A 1 170 ? 13.030 3.987 -1.225 1.00 94.88 170 ILE A N 1
ATOM 1389 C CA . ILE A 1 170 ? 13.098 3.963 -2.695 1.00 94.88 170 ILE A CA 1
ATOM 1390 C C . ILE A 1 170 ? 14.508 4.295 -3.209 1.00 94.88 170 ILE A C 1
ATOM 1392 O O . ILE A 1 170 ? 14.904 3.815 -4.275 1.00 94.88 170 ILE A O 1
ATOM 1396 N N . SER A 1 171 ? 15.281 5.107 -2.483 1.00 94.44 171 SER A N 1
ATOM 1397 C CA . SER A 1 171 ? 16.637 5.492 -2.897 1.00 94.44 171 SER A CA 1
ATOM 1398 C C . SER A 1 171 ? 17.645 4.341 -2.845 1.00 94.44 171 SER A C 1
ATOM 1400 O O . SER A 1 171 ? 18.622 4.375 -3.588 1.00 94.44 171 SER A O 1
ATOM 1402 N N . ASN A 1 172 ? 17.357 3.292 -2.066 1.00 96.88 172 ASN A N 1
ATOM 1403 C CA . ASN A 1 172 ? 18.151 2.064 -2.032 1.00 96.88 172 ASN A CA 1
ATOM 1404 C C . ASN A 1 172 ? 18.150 1.306 -3.372 1.00 96.88 172 ASN A C 1
ATOM 1406 O O . ASN A 1 172 ? 19.065 0.536 -3.642 1.00 96.88 172 ASN A O 1
ATOM 1410 N N . PHE A 1 173 ? 17.153 1.522 -4.236 1.00 96.81 173 PHE A N 1
ATOM 1411 C CA . PHE A 1 173 ? 17.054 0.836 -5.524 1.00 96.81 173 PHE A CA 1
ATOM 1412 C C . PHE A 1 173 ? 17.589 1.682 -6.683 1.00 96.81 173 PHE A C 1
ATOM 1414 O O . PHE A 1 173 ? 17.224 2.849 -6.871 1.00 96.81 173 PHE A O 1
ATOM 1421 N N . GLY A 1 174 ? 18.402 1.047 -7.533 1.00 94.44 174 GLY A N 1
ATOM 1422 C CA . GLY A 1 174 ? 18.904 1.642 -8.770 1.00 94.44 174 GLY A CA 1
ATOM 1423 C C . GLY A 1 174 ? 17.790 2.043 -9.748 1.00 94.44 174 GLY A C 1
ATOM 1424 O O . GLY A 1 174 ? 16.684 1.502 -9.738 1.00 94.44 174 GLY A O 1
ATOM 1425 N N . LYS A 1 175 ? 18.086 2.982 -10.660 1.00 92.75 175 LYS A N 1
ATOM 1426 C CA . LYS A 1 175 ? 17.098 3.535 -11.613 1.00 92.75 175 LYS A CA 1
ATOM 1427 C C . LYS A 1 175 ? 16.393 2.469 -12.465 1.00 92.75 175 LYS A C 1
ATOM 1429 O O . LYS A 1 175 ? 15.223 2.657 -12.783 1.00 92.75 175 LYS A O 1
ATOM 1434 N N . LYS A 1 176 ? 17.071 1.360 -12.793 1.00 95.06 176 LYS A N 1
ATOM 1435 C CA . LYS A 1 176 ? 16.515 0.258 -13.600 1.00 95.06 176 LYS A CA 1
ATOM 1436 C C . LYS A 1 176 ? 15.295 -0.398 -12.946 1.00 95.06 176 LYS A C 1
ATOM 1438 O O . LYS A 1 176 ? 14.349 -0.737 -13.649 1.00 95.06 176 LYS A O 1
ATOM 1443 N N . TRP A 1 177 ? 15.270 -0.506 -11.614 1.00 95.50 177 TRP A N 1
ATOM 1444 C CA . TRP A 1 177 ? 14.107 -1.014 -10.877 1.00 95.50 177 TRP A CA 1
ATOM 1445 C C . TRP A 1 177 ? 12.867 -0.150 -11.100 1.00 95.50 177 TRP A C 1
ATOM 1447 O O . TRP A 1 177 ? 11.783 -0.670 -11.328 1.00 95.50 177 TRP A O 1
ATOM 1457 N N . ARG A 1 178 ? 13.019 1.177 -11.157 1.00 90.94 178 ARG A N 1
ATOM 1458 C CA . ARG A 1 178 ? 11.897 2.123 -11.324 1.00 90.94 178 ARG A CA 1
ATOM 1459 C C . ARG A 1 178 ? 11.213 2.048 -12.695 1.00 90.94 178 ARG A C 1
ATOM 1461 O O . ARG A 1 178 ? 10.185 2.699 -12.895 1.00 90.94 178 ARG A O 1
ATOM 1468 N N . SER A 1 179 ? 11.798 1.328 -13.647 1.00 90.56 179 SER A N 1
ATOM 1469 C CA . SER A 1 179 ? 11.253 1.048 -14.982 1.00 90.56 179 SER A CA 1
ATOM 1470 C C . SER A 1 179 ? 10.942 -0.438 -15.194 1.00 90.56 179 SER A C 1
ATOM 1472 O O . SER A 1 179 ? 10.658 -0.845 -16.317 1.00 90.56 179 SER A O 1
ATOM 1474 N N . ASN A 1 180 ? 11.012 -1.252 -14.141 1.00 95.44 180 ASN A N 1
ATOM 1475 C CA . ASN A 1 180 ? 10.791 -2.688 -14.204 1.00 95.44 180 ASN A CA 1
ATOM 1476 C C . ASN A 1 180 ? 9.490 -3.067 -13.488 1.00 95.44 180 ASN A C 1
ATOM 1478 O O . ASN A 1 180 ? 9.229 -2.605 -12.376 1.00 95.44 180 ASN A O 1
ATOM 1482 N N . LEU A 1 181 ? 8.685 -3.928 -14.109 1.00 95.31 181 LEU A N 1
ATOM 1483 C CA . LEU A 1 181 ? 7.388 -4.348 -13.586 1.00 95.31 181 LEU A CA 1
ATOM 1484 C C . LEU A 1 181 ? 7.510 -5.017 -12.210 1.00 95.31 181 LEU A C 1
ATOM 1486 O O . LEU A 1 181 ? 6.665 -4.788 -11.350 1.00 95.31 181 LEU A O 1
ATOM 1490 N N . LEU A 1 182 ? 8.583 -5.772 -11.944 1.00 96.19 182 LEU A N 1
ATOM 1491 C CA . LEU A 1 182 ? 8.763 -6.470 -10.664 1.00 96.19 182 LEU A CA 1
ATOM 1492 C C . LEU A 1 182 ? 8.877 -5.523 -9.465 1.00 96.19 182 LEU A C 1
ATOM 1494 O O . LEU A 1 182 ? 8.621 -5.939 -8.331 1.00 96.19 182 LEU A O 1
ATOM 1498 N N . PHE A 1 183 ? 9.206 -4.250 -9.700 1.00 96.38 183 PHE A N 1
ATOM 1499 C CA . PHE A 1 183 ? 9.257 -3.239 -8.651 1.00 96.38 183 PHE A CA 1
ATOM 1500 C C . PHE A 1 183 ? 7.880 -2.940 -8.044 1.00 96.38 183 PHE A C 1
ATOM 1502 O O . PHE A 1 183 ? 7.813 -2.437 -6.924 1.00 96.38 183 PHE A O 1
ATOM 1509 N N . LEU A 1 184 ? 6.780 -3.330 -8.710 1.00 95.88 184 LEU A N 1
ATOM 1510 C CA . LEU A 1 184 ? 5.431 -3.247 -8.140 1.00 95.88 184 LEU A CA 1
ATOM 1511 C C . LEU A 1 184 ? 5.328 -3.950 -6.780 1.00 95.88 184 LEU A C 1
ATOM 1513 O O . LEU A 1 184 ? 4.609 -3.468 -5.912 1.00 95.88 184 LEU A O 1
ATOM 1517 N N . ASN A 1 185 ? 6.075 -5.042 -6.569 1.00 96.19 185 ASN A N 1
ATOM 1518 C CA . ASN A 1 185 ? 6.032 -5.803 -5.316 1.00 96.19 185 ASN A CA 1
ATOM 1519 C C . ASN A 1 185 ? 6.594 -4.983 -4.152 1.00 96.19 185 ASN A C 1
ATOM 1521 O O . ASN A 1 185 ? 6.036 -4.971 -3.059 1.00 96.19 185 ASN A O 1
ATOM 1525 N N . PHE A 1 186 ? 7.682 -4.252 -4.400 1.00 97.38 186 PHE A N 1
ATOM 1526 C CA . PHE A 1 186 ? 8.250 -3.341 -3.414 1.00 97.38 186 PHE A CA 1
ATOM 1527 C C . PHE A 1 186 ? 7.321 -2.153 -3.163 1.00 97.38 186 PHE A C 1
ATOM 1529 O O . PHE A 1 186 ? 7.047 -1.803 -2.017 1.00 97.38 186 PHE A O 1
ATOM 1536 N N . LEU A 1 187 ? 6.777 -1.569 -4.233 1.00 96.38 187 LEU A N 1
ATOM 1537 C CA . LEU A 1 187 ? 5.838 -0.454 -4.133 1.00 96.38 187 LEU A CA 1
ATOM 1538 C C . LEU A 1 187 ? 4.566 -0.837 -3.363 1.00 96.38 187 LEU A C 1
ATOM 1540 O O . LEU A 1 187 ? 4.062 -0.025 -2.599 1.00 96.38 187 LEU A O 1
ATOM 1544 N N . GLN A 1 188 ? 4.086 -2.078 -3.466 1.00 96.19 188 GLN A N 1
ATOM 1545 C CA . GLN A 1 188 ? 2.964 -2.573 -2.664 1.00 96.19 188 GLN A CA 1
ATOM 1546 C C . GLN A 1 188 ? 3.275 -2.576 -1.155 1.00 96.19 188 GLN A C 1
ATOM 1548 O O . GLN A 1 188 ? 2.400 -2.264 -0.341 1.00 96.19 188 GLN A O 1
ATOM 1553 N N . LEU A 1 189 ? 4.517 -2.885 -0.761 1.00 97.00 189 LEU A N 1
ATOM 1554 C CA . LEU A 1 189 ? 4.959 -2.782 0.635 1.00 97.00 189 LEU A CA 1
ATOM 1555 C C . LEU A 1 189 ? 5.009 -1.318 1.092 1.00 97.00 189 LEU A C 1
ATOM 1557 O O . LEU A 1 189 ? 4.545 -1.006 2.188 1.00 97.00 189 LEU A O 1
ATOM 1561 N N . ILE A 1 190 ? 5.510 -0.421 0.236 1.00 96.69 190 ILE A N 1
ATOM 1562 C CA . ILE A 1 190 ? 5.523 1.027 0.489 1.00 96.69 190 ILE A CA 1
ATOM 1563 C C . ILE A 1 190 ? 4.102 1.562 0.677 1.00 96.69 190 ILE A C 1
ATOM 1565 O O . ILE A 1 190 ? 3.837 2.279 1.639 1.00 96.69 190 ILE A O 1
ATOM 1569 N N . GLU A 1 191 ? 3.164 1.185 -0.188 1.00 95.12 191 GLU A N 1
ATOM 1570 C CA . GLU A 1 191 ? 1.764 1.586 -0.050 1.00 95.12 191 GLU A CA 1
ATOM 1571 C C . GLU A 1 191 ? 1.140 1.019 1.223 1.00 95.12 191 GLU A C 1
ATOM 1573 O O . GLU A 1 191 ? 0.481 1.752 1.953 1.00 95.12 191 GLU A O 1
ATOM 1578 N N . SER A 1 192 ? 1.416 -0.242 1.562 1.00 95.62 192 SER A N 1
ATOM 1579 C CA . SER A 1 192 ? 0.956 -0.835 2.824 1.00 95.62 192 SER A CA 1
ATOM 1580 C C . SER A 1 192 ? 1.467 -0.049 4.038 1.00 95.62 192 SER A C 1
ATOM 1582 O O . SER A 1 192 ? 0.712 0.199 4.978 1.00 95.62 192 SER A O 1
ATOM 1584 N N . TYR A 1 193 ? 2.726 0.398 4.010 1.00 96.81 193 TYR A N 1
ATOM 1585 C CA . TYR A 1 193 ? 3.288 1.273 5.038 1.00 96.81 193 TYR A CA 1
ATOM 1586 C C . TYR A 1 193 ? 2.567 2.626 5.105 1.00 96.81 193 TYR A C 1
ATOM 1588 O O . TYR A 1 193 ? 2.174 3.048 6.195 1.00 96.81 193 TYR A O 1
ATOM 1596 N N . CYS A 1 194 ? 2.321 3.268 3.957 1.00 94.56 194 CYS A N 1
ATOM 1597 C CA . CYS A 1 194 ? 1.564 4.523 3.886 1.00 94.56 194 CYS A CA 1
ATOM 1598 C C . CYS A 1 194 ? 0.176 4.383 4.504 1.00 94.56 194 CYS A C 1
ATOM 1600 O O . CYS A 1 194 ? -0.247 5.220 5.294 1.00 94.56 194 CYS A O 1
ATOM 1602 N N . GLU A 1 195 ? -0.540 3.320 4.150 1.00 93.31 195 GLU A N 1
ATOM 1603 C CA . GLU A 1 195 ? -1.912 3.093 4.592 1.00 93.31 195 GLU A CA 1
ATOM 1604 C C . GLU A 1 195 ? -1.987 2.830 6.099 1.00 93.31 195 GLU A C 1
ATOM 1606 O O . GLU A 1 195 ? -2.910 3.304 6.764 1.00 93.31 195 GLU A O 1
ATOM 1611 N N . ILE A 1 196 ? -0.988 2.154 6.675 1.00 95.31 196 ILE A N 1
ATOM 1612 C CA . ILE A 1 196 ? -0.881 1.989 8.130 1.00 95.31 196 ILE A CA 1
ATOM 1613 C C . ILE A 1 196 ? -0.655 3.346 8.814 1.00 95.31 196 ILE A C 1
ATOM 1615 O O . ILE A 1 196 ? -1.316 3.631 9.814 1.00 95.31 196 ILE A O 1
ATOM 1619 N N . GLN A 1 197 ? 0.230 4.191 8.276 1.00 93.62 197 GLN A N 1
ATOM 1620 C CA . GLN A 1 197 ? 0.513 5.522 8.832 1.00 93.62 197 GLN A CA 1
ATOM 1621 C C . GLN A 1 197 ? -0.717 6.436 8.755 1.00 93.62 197 GLN A C 1
ATOM 1623 O O . GLN A 1 197 ? -1.177 6.939 9.782 1.00 93.62 197 GLN A O 1
ATOM 1628 N N . LYS A 1 198 ? -1.345 6.537 7.579 1.00 91.81 198 LYS A N 1
ATOM 1629 C CA . LYS A 1 198 ? -2.612 7.262 7.395 1.00 91.81 198 LYS A CA 1
ATOM 1630 C C . LYS A 1 198 ? -3.712 6.747 8.313 1.00 91.81 198 LYS A C 1
ATOM 1632 O O . LYS A 1 198 ? -4.471 7.531 8.869 1.00 91.81 198 LYS A O 1
ATOM 1637 N N . SER A 1 199 ? -3.801 5.434 8.527 1.00 92.88 199 SER A N 1
ATOM 1638 C CA . SER A 1 199 ? -4.787 4.865 9.453 1.00 92.88 199 SER A CA 1
ATOM 1639 C C . SER A 1 199 ? -4.587 5.374 10.885 1.00 92.88 199 SER A C 1
ATOM 1641 O O . SER A 1 199 ? -5.562 5.638 11.587 1.00 92.88 199 SER A O 1
ATOM 1643 N N . ILE A 1 200 ? -3.339 5.557 11.331 1.00 92.88 200 ILE A N 1
ATOM 1644 C CA . ILE A 1 200 ? -3.035 6.148 12.643 1.00 92.88 200 ILE A CA 1
ATOM 1645 C C . ILE A 1 200 ? -3.419 7.633 12.679 1.00 92.88 200 ILE A C 1
ATOM 1647 O O . ILE A 1 200 ? -3.984 8.090 13.676 1.00 92.88 200 ILE A O 1
ATOM 1651 N N . GLU A 1 201 ? -3.159 8.384 11.608 1.00 90.12 201 GLU A N 1
ATOM 1652 C CA . GLU A 1 201 ? -3.587 9.785 11.482 1.00 90.12 201 GLU A CA 1
ATOM 1653 C C . GLU A 1 201 ? -5.115 9.913 11.550 1.00 90.12 201 GLU A C 1
ATOM 1655 O O . GLU A 1 201 ? -5.644 10.687 12.355 1.00 90.12 201 GLU A O 1
ATOM 1660 N N . ILE A 1 202 ? -5.835 9.070 10.804 1.00 90.00 202 ILE A N 1
ATOM 1661 C CA . ILE A 1 202 ? -7.298 8.987 10.818 1.00 90.00 202 ILE A CA 1
ATOM 1662 C C . ILE A 1 202 ? -7.792 8.725 12.244 1.00 90.00 202 ILE A C 1
ATOM 1664 O O . ILE A 1 202 ? -8.602 9.500 12.753 1.00 90.00 202 ILE A O 1
ATOM 1668 N N . LEU A 1 203 ? -7.256 7.714 12.942 1.00 88.62 203 LEU A N 1
ATOM 1669 C CA . LEU A 1 203 ? -7.622 7.419 14.337 1.00 88.62 203 LEU A CA 1
ATOM 1670 C C . LEU A 1 203 ? -7.375 8.591 15.292 1.00 88.62 203 LEU A C 1
ATOM 1672 O O . LEU A 1 203 ? -8.057 8.712 16.316 1.00 88.62 203 LEU A O 1
ATOM 1676 N N . ASN A 1 204 ? -6.410 9.455 14.980 1.00 83.94 204 ASN A N 1
ATOM 1677 C CA . ASN A 1 204 ? -6.103 10.627 15.782 1.00 83.94 204 ASN A CA 1
ATOM 1678 C C . ASN A 1 204 ? -7.017 11.824 15.523 1.00 83.94 204 ASN A C 1
ATOM 1680 O O . ASN A 1 204 ? -7.055 12.727 16.363 1.00 83.94 204 ASN A O 1
ATOM 1684 N N . THR A 1 205 ? -7.816 11.782 14.460 1.00 84.44 205 THR A N 1
ATOM 1685 C CA . THR A 1 205 ? -8.750 12.845 14.091 1.00 84.44 205 THR A CA 1
ATOM 1686 C C . THR A 1 205 ? -9.864 12.994 15.133 1.00 84.44 205 THR A C 1
ATOM 1688 O O . THR A 1 205 ? -10.486 12.025 15.579 1.00 84.44 205 THR A O 1
ATOM 1691 N N . THR A 1 206 ? -10.154 14.238 15.525 1.00 67.50 206 THR A N 1
ATOM 1692 C CA . THR A 1 206 ? -11.127 14.575 16.581 1.00 67.50 206 THR A CA 1
ATOM 1693 C C . THR A 1 206 ? -12.540 14.059 16.289 1.00 67.50 206 THR A C 1
ATOM 1695 O O . THR A 1 206 ? -13.272 13.712 17.218 1.00 67.50 206 THR A O 1
ATOM 1698 N N . SER A 1 207 ? -12.919 13.954 15.012 1.00 71.31 207 SER A N 1
ATOM 1699 C CA . SER A 1 207 ? -14.235 13.475 14.576 1.00 71.31 207 SER A CA 1
ATOM 1700 C C . SER A 1 207 ? -14.530 12.054 15.066 1.00 71.31 207 SER A C 1
ATOM 1702 O O . SER A 1 207 ? -15.591 11.841 15.649 1.00 71.31 207 SER A O 1
ATOM 1704 N N . LEU A 1 208 ? -13.578 11.119 14.956 1.00 70.44 208 LEU A N 1
ATOM 1705 C CA . LEU A 1 208 ? -13.733 9.730 15.416 1.00 70.44 208 LEU A CA 1
ATOM 1706 C C . LEU A 1 208 ? -13.738 9.588 16.943 1.00 70.44 208 LEU A C 1
ATOM 1708 O O . LEU A 1 208 ? -14.316 8.645 17.483 1.00 70.44 208 LEU A O 1
ATOM 1712 N N . LYS A 1 209 ? -13.098 10.523 17.655 1.00 67.44 209 LYS A N 1
ATOM 1713 C CA . LYS A 1 209 ? -13.061 10.545 19.128 1.00 67.44 209 LYS A CA 1
ATOM 1714 C C . LYS A 1 209 ? -14.311 11.199 19.729 1.00 67.44 209 LYS A C 1
ATOM 1716 O O . LYS A 1 209 ? -14.621 10.976 20.901 1.00 67.44 209 LYS A O 1
ATOM 1721 N N . SER A 1 210 ? -15.034 11.992 18.940 1.00 64.81 210 SER A N 1
ATOM 1722 C CA . SER A 1 210 ? -16.287 12.627 19.342 1.00 64.81 210 SER A CA 1
ATOM 1723 C C . SER A 1 210 ? -17.467 11.654 19.219 1.00 64.81 210 SER A C 1
ATOM 1725 O O . SER A 1 210 ? -17.545 10.867 18.280 1.00 64.81 210 SER A O 1
ATOM 1727 N N . LYS A 1 211 ? -18.436 11.710 20.145 1.00 60.25 211 LYS A N 1
ATOM 1728 C CA . LYS A 1 211 ? -19.729 11.021 19.977 1.00 60.25 211 LYS A CA 1
ATOM 1729 C C . LYS A 1 211 ? -20.582 11.780 18.955 1.00 60.25 211 LYS A C 1
ATOM 1731 O O . LYS A 1 211 ? -21.581 12.398 19.315 1.00 60.25 211 LYS A O 1
ATOM 1736 N N . THR A 1 212 ? -20.185 11.787 17.688 1.00 60.41 212 THR A N 1
ATOM 1737 C CA . THR A 1 212 ? -21.020 12.349 16.625 1.00 60.41 212 THR A CA 1
ATOM 1738 C C . THR A 1 212 ? -22.175 11.388 16.355 1.00 60.41 212 THR A C 1
ATOM 1740 O O . THR A 1 212 ? -21.970 10.182 16.194 1.00 60.41 212 THR A O 1
ATOM 1743 N N . LYS A 1 213 ? -23.413 11.900 16.336 1.00 63.31 213 LYS A N 1
ATOM 1744 C CA . LYS A 1 213 ? -24.557 11.111 15.861 1.00 63.31 213 LYS A CA 1
ATOM 1745 C C . LYS A 1 213 ? -24.303 10.753 14.398 1.00 63.31 213 LYS A C 1
ATOM 1747 O O . LYS A 1 213 ? -24.024 11.640 13.593 1.00 63.31 213 LYS A O 1
ATOM 1752 N N . LEU A 1 214 ? -24.403 9.466 14.075 1.00 67.88 214 LEU A N 1
ATOM 1753 C CA . LEU A 1 214 ? -24.389 8.997 12.694 1.00 67.88 214 LEU A CA 1
ATOM 1754 C C . LEU A 1 214 ? -25.489 9.728 11.918 1.00 67.88 214 LEU A C 1
ATOM 1756 O O . LEU A 1 214 ? -26.608 9.874 12.421 1.00 67.88 214 LEU A O 1
ATOM 1760 N N . LYS A 1 215 ? -25.159 10.235 10.725 1.00 64.88 215 LYS A N 1
ATOM 1761 C CA . LYS A 1 215 ? -26.142 10.919 9.883 1.00 64.88 215 LYS A CA 1
ATOM 1762 C C . LYS A 1 215 ? -27.250 9.932 9.537 1.00 64.88 215 LYS A C 1
ATOM 1764 O O . LYS A 1 215 ? -27.000 8.875 8.969 1.00 64.88 215 LYS A O 1
ATOM 1769 N N . GLN A 1 216 ? -28.476 10.295 9.886 1.00 60.75 216 GLN A N 1
ATOM 1770 C CA . GLN A 1 216 ? -29.654 9.551 9.477 1.00 60.75 216 GLN A CA 1
ATOM 1771 C C . GLN A 1 216 ? -29.933 9.902 8.012 1.00 60.75 216 GLN A C 1
ATOM 1773 O O . GLN A 1 216 ? -29.961 11.081 7.655 1.00 60.75 216 GLN A O 1
ATOM 1778 N N . LEU A 1 217 ? -30.093 8.898 7.151 1.00 62.69 217 LEU A N 1
ATOM 1779 C CA . LEU A 1 217 ? -30.526 9.116 5.772 1.00 62.69 217 LEU A CA 1
ATOM 1780 C C . LEU A 1 217 ? -31.937 9.709 5.789 1.00 62.69 217 LEU A C 1
ATOM 1782 O O . LEU A 1 217 ? -32.896 9.025 6.135 1.00 62.69 217 LEU A O 1
ATOM 1786 N N . THR A 1 218 ? -32.061 10.985 5.437 1.00 63.00 218 THR A N 1
ATOM 1787 C CA . THR A 1 218 ? -33.347 11.700 5.423 1.00 63.00 218 THR A CA 1
ATOM 1788 C C . THR A 1 218 ? -33.977 11.777 4.035 1.00 63.00 218 THR A C 1
ATOM 1790 O O . THR A 1 218 ? -35.143 12.139 3.921 1.00 63.00 218 THR A O 1
ATOM 1793 N N . SER A 1 219 ? -33.239 11.444 2.971 1.00 62.97 219 SER A N 1
ATOM 1794 C CA . SER A 1 219 ? -33.772 11.401 1.605 1.00 62.97 219 SER A CA 1
ATOM 1795 C C . SER A 1 219 ? -32.906 10.553 0.672 1.00 62.97 219 SER A C 1
ATOM 1797 O O . SER A 1 219 ? -31.689 10.462 0.840 1.00 62.97 219 SER A O 1
ATOM 1799 N N . ILE A 1 220 ? -33.543 9.955 -0.336 1.00 59.69 220 ILE A N 1
ATOM 1800 C CA . ILE A 1 220 ? -32.885 9.341 -1.491 1.00 59.69 220 ILE A CA 1
ATOM 1801 C C . ILE A 1 220 ? -33.072 10.329 -2.640 1.00 59.69 220 ILE A C 1
ATOM 1803 O O . ILE A 1 220 ? -34.149 10.383 -3.220 1.00 59.69 220 ILE A O 1
ATOM 1807 N N . ASN A 1 221 ? -32.060 11.143 -2.941 1.00 66.19 221 ASN A N 1
ATOM 1808 C CA . ASN A 1 221 ? -32.097 12.037 -4.099 1.00 66.19 221 ASN A CA 1
ATOM 1809 C C . ASN A 1 221 ? -30.814 11.908 -4.936 1.00 66.19 221 ASN A C 1
ATOM 1811 O O . ASN A 1 221 ? -29.720 12.252 -4.480 1.00 66.19 221 ASN A O 1
ATOM 1815 N N . ASN A 1 222 ? -31.020 11.383 -6.150 1.00 59.62 222 ASN A N 1
ATOM 1816 C CA . ASN A 1 222 ? -30.233 11.400 -7.396 1.00 59.62 222 ASN A CA 1
ATOM 1817 C C . ASN A 1 222 ? -30.119 10.002 -8.018 1.00 59.62 222 ASN A C 1
ATOM 1819 O O . ASN A 1 222 ? -29.734 9.044 -7.355 1.00 59.62 222 ASN A O 1
ATOM 1823 N N . SER A 1 223 ? -30.439 9.919 -9.311 1.00 56.94 223 SER A N 1
ATOM 1824 C CA . SER A 1 223 ? -30.601 8.680 -10.083 1.00 56.94 223 SER A CA 1
ATOM 1825 C C . SER A 1 223 ? -29.293 7.987 -10.489 1.00 56.94 223 SER A C 1
ATOM 1827 O O . SER A 1 223 ? -29.343 6.831 -10.894 1.00 56.94 223 SER A O 1
ATOM 1829 N N . LEU A 1 224 ? -28.126 8.631 -10.345 1.00 56.84 224 LEU A N 1
ATOM 1830 C CA . LEU A 1 224 ? -26.812 8.007 -10.555 1.00 56.84 224 LEU A CA 1
ATOM 1831 C C . LEU A 1 224 ? -25.718 8.704 -9.730 1.00 56.84 224 LEU A C 1
ATOM 1833 O O . LEU A 1 224 ? -25.546 9.921 -9.809 1.00 56.84 224 LEU A O 1
ATOM 1837 N N . LYS A 1 225 ? -24.946 7.923 -8.966 1.00 60.69 225 LYS A N 1
ATOM 1838 C CA . LYS A 1 225 ? -23.686 8.340 -8.331 1.00 60.69 225 LYS A CA 1
ATOM 1839 C C . LYS A 1 225 ? -22.627 7.277 -8.606 1.00 60.69 225 LYS A C 1
ATOM 1841 O O . LYS A 1 225 ? -22.907 6.093 -8.456 1.00 60.69 225 LYS A O 1
ATOM 1846 N N . VAL A 1 226 ? -21.434 7.715 -8.995 1.00 72.56 226 VAL A N 1
ATOM 1847 C CA . VAL A 1 226 ? -20.272 6.858 -9.262 1.00 72.56 226 VAL A CA 1
ATOM 1848 C C . VAL A 1 226 ? -19.194 7.209 -8.246 1.00 72.56 226 VAL A C 1
ATOM 1850 O O . VAL A 1 226 ? -18.910 8.390 -8.052 1.00 72.56 226 VAL A O 1
ATOM 1853 N N . TRP A 1 227 ? -18.623 6.186 -7.617 1.00 66.62 227 TRP A N 1
ATOM 1854 C CA . TRP A 1 227 ? -17.502 6.273 -6.684 1.0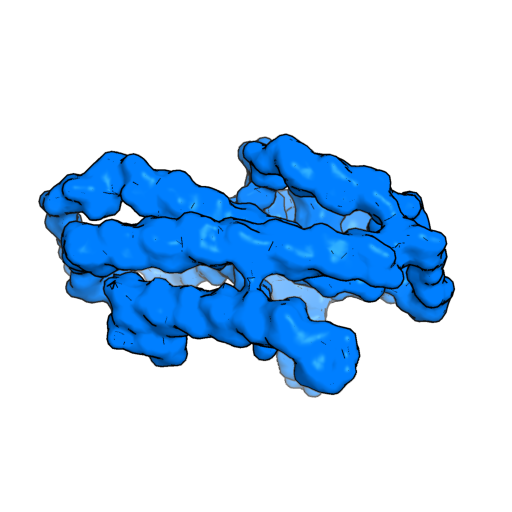0 66.62 227 TRP A CA 1
ATOM 1855 C C . TRP A 1 227 ? -16.418 5.306 -7.153 1.00 66.62 227 TRP A C 1
ATOM 1857 O O . TRP A 1 227 ? -16.744 4.252 -7.700 1.00 66.62 227 TRP A O 1
ATOM 1867 N N . MET A 1 228 ? -15.154 5.679 -6.975 1.00 75.31 228 MET A N 1
ATOM 1868 C CA . MET A 1 228 ? -14.005 4.832 -7.283 1.00 75.31 228 MET A CA 1
ATOM 1869 C C . MET A 1 228 ? -13.023 4.890 -6.124 1.00 75.31 228 MET A C 1
ATOM 1871 O O . MET A 1 228 ? -12.796 5.960 -5.569 1.00 75.31 228 MET A O 1
ATOM 1875 N N . GLU A 1 229 ? -12.462 3.735 -5.794 1.00 82.50 229 GLU A N 1
ATOM 1876 C CA . GLU A 1 229 ? -11.408 3.556 -4.802 1.00 82.50 229 GLU A CA 1
ATOM 1877 C C . GLU A 1 229 ? -10.381 2.564 -5.356 1.00 82.50 229 GLU A C 1
ATOM 1879 O O . GLU A 1 229 ? -10.696 1.749 -6.231 1.00 82.50 229 GLU A O 1
ATOM 1884 N N . GLU A 1 230 ? -9.143 2.650 -4.879 1.00 77.12 230 GLU A N 1
ATOM 1885 C CA . GLU A 1 230 ? -8.061 1.770 -5.314 1.00 77.12 230 GLU A CA 1
ATOM 1886 C C . GLU A 1 230 ? -7.735 0.700 -4.267 1.00 77.12 230 GLU A C 1
ATOM 1888 O O . GLU A 1 230 ? -7.142 0.971 -3.219 1.00 77.12 230 GLU A O 1
ATOM 1893 N N . ASP A 1 231 ? -8.049 -0.553 -4.592 1.00 66.81 231 ASP A N 1
ATOM 1894 C CA . ASP A 1 231 ? -7.796 -1.699 -3.721 1.00 66.81 231 ASP A CA 1
ATOM 1895 C C . ASP A 1 231 ? -6.432 -2.364 -3.947 1.00 66.81 231 ASP A C 1
ATOM 1897 O O . ASP A 1 231 ? -5.850 -2.339 -5.035 1.00 66.81 231 ASP A O 1
ATOM 1901 N N . ILE A 1 232 ? -5.936 -3.007 -2.886 1.00 50.97 232 ILE A N 1
ATOM 1902 C CA . ILE A 1 232 ? -4.830 -3.962 -2.963 1.00 50.97 232 ILE A CA 1
ATOM 1903 C C . ILE A 1 232 ? -5.458 -5.347 -3.125 1.00 50.97 232 ILE A C 1
ATOM 1905 O O . ILE A 1 232 ? -6.08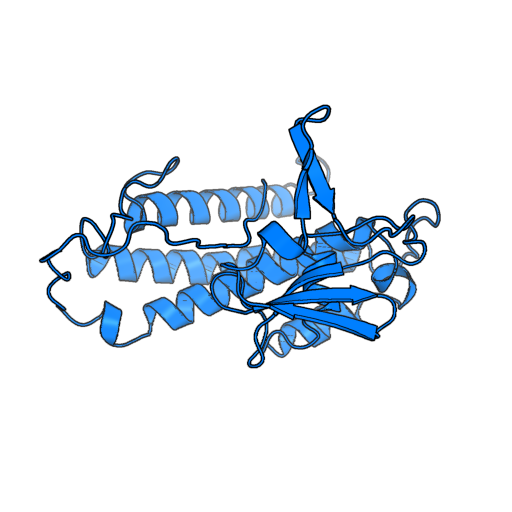8 -5.848 -2.195 1.00 50.97 232 ILE A O 1
ATOM 1909 N N . GLN A 1 233 ? -5.289 -5.970 -4.293 1.00 33.06 233 GLN A N 1
ATOM 1910 C CA . GLN A 1 233 ? -5.607 -7.390 -4.436 1.00 33.06 233 GLN A CA 1
ATOM 1911 C C . GLN A 1 233 ? -4.526 -8.205 -3.713 1.00 33.06 233 GLN A C 1
ATOM 1913 O O . GLN A 1 233 ? -3.334 -8.008 -3.959 1.00 33.06 233 GLN A O 1
ATOM 1918 N N . VAL A 1 234 ? -4.958 -9.043 -2.767 1.00 30.70 234 VAL A N 1
ATOM 1919 C CA . VAL A 1 234 ? -4.120 -9.987 -2.005 1.00 30.70 234 VAL A CA 1
ATOM 1920 C C . VAL A 1 234 ? -4.156 -11.346 -2.681 1.00 30.70 234 VAL A C 1
ATOM 1922 O O . VAL A 1 234 ? -5.278 -11.777 -3.029 1.00 30.70 234 VAL A O 1
#

pLDDT: mean 85.82, std 12.21, range [30.7, 97.88]

Secondary structure (DSSP, 8-state):
-TTT-HHHHHHHHHHHHHHHHHHHHHHSSSSS---EETTEESSPPPHHHHHHHHHHHHHHHHHHHHHHHHHHHHHTTSPPPGGGB--SPEEEEEE-SSS--SSS-EEEEEETTEEEEEE-GGGGGGTEEE-TTTSSEEESS--SSPEE-SHHHHHHH----S-HHHHHHHHTS-TTGGGBGGGHHHHHHHHHHHHHHHHHHHHHSHHHHS-PPPPP------S-----------

InterPro domains:
  IPR029014 [NiFe]-hydrogenase, large subunit [G3DSA:1.10.645.10] (2-229)
  IPR029014 [NiFe]-hydrogenase, large subunit [SSF56762] (12-205)

Radius of gyration: 19.93 Å; chains: 1; bounding box: 56×40×52 Å

Sequence (234 aa):
MINYNPHLTTNVFNLIKIGSEINKLIGGRVLHPITPVPGGLIFNPTRKSLIFTEKYLKKGIYYIETIIENFIDLFSAFDPPTEFNLSNPIYFGLKNNIGFDRYEGDLRIEQNETTYDDFQAKNYSKYFDKDPNLYGITFKANSKNEILTGPIARYKLTQNYGIDKISEYISNFGKKWRSNLLFLNFLQLIESYCEIQKSIEILNTTSLKSKTKLKQLTSINNSLKVWMEEDIQV

Foldseek 3Di:
DCVPDVPLVVLVVLLLVLQQLLCCQQQVHSPDRDQDDVQGGPDFGDPVSLVVNLVSLVSNLVSLVVNLVVVLVVDLVDFDDPVQFFDFAKFWAFADPVFDDFFDHWIWIDTPNDTPDTHHQVCCVVFWDQDPPPSHIGGPPPDPHHYDYAQLSSVVRGVGLPDPVLVVSVVSHDPNLNRGPVVRVSSVSVVSSSVSVVSSVVSVDVVSVDPDDRDDPPDDDDDDDDGGGDDDDD

Organism: NCBI:txid412755